Protein AF-X0YV04-F1 (afdb_monomer_lite)

Sequence (233 aa):
MVITDDQGRYVVPDLPKAKYKVWVRGYGLVDSAKVDGEPGKQLNLTAVAAPNEAEAAKYYPAIYWYSMLKIPDASQFGKKDGDIPDKVKQSDWLNLMKNNGCVGCHQLGQLSTRTFPPGLGEFSSHAEAWVRRTQAGQSGELMVNILAGQLSGAPIKYFADWTERVAKGELPKTKPTRPQGVERNVVVTTWDWGDPKKYLHDLIASDRRDPTVNAYGPLFGQPEYSTDVLPIL

Radius of gyration: 21.89 Å; chains: 1; bounding box: 50×47×58 Å

Foldseek 3Di:
DFDADPVQFTDDPPDDFDWDWDWDDDQQFATFDTDIDGHPDHDDYDTGGQPDPLRRQLRDDQVLLVVLQDQDDQVQELDVPHLFHNPDHSVNVVCCSDCNHDVVQHGHRHPCRLEPDPPLDDDPALLVSQLSVCCDAPCSVRSCCSQCVNGVVVSSVRSRVSSVCVVVPDGRPDGDDDDDPPVSVDDDDDDDWDDPQFAWDDKDQAPPVCRCPQVVHKIWTDRPRGDPDITID

pLDDT: mean 90.27, std 7.25, range [67.56, 98.56]

Organism: NCBI:txid412755

Structure (mmCIF, N/CA/C/O backbone):
data_AF-X0YV04-F1
#
_entry.id   AF-X0YV04-F1
#
loop_
_atom_site.group_PDB
_atom_site.id
_atom_site.type_symbol
_atom_site.label_atom_id
_atom_site.label_alt_id
_atom_site.label_comp_id
_atom_site.label_asym_id
_atom_site.label_entity_id
_atom_site.label_seq_id
_atom_site.pdbx_PDB_ins_code
_atom_site.Cartn_x
_atom_site.Cartn_y
_atom_site.Cartn_z
_atom_site.occupancy
_atom_site.B_iso_or_equiv
_atom_site.auth_seq_id
_atom_site.auth_comp_id
_atom_site.auth_asym_id
_atom_site.auth_atom_id
_atom_site.pdbx_PDB_model_num
ATOM 1 N N . MET A 1 1 ? -12.506 -3.382 14.484 1.00 69.06 1 MET A N 1
ATOM 2 C CA . MET A 1 1 ? -13.794 -3.107 13.798 1.00 69.06 1 MET A CA 1
ATOM 3 C C . MET A 1 1 ? -14.879 -3.822 14.578 1.00 69.06 1 MET A C 1
ATOM 5 O O . MET A 1 1 ? -14.532 -4.771 15.258 1.00 69.06 1 MET A O 1
ATOM 9 N N . VAL A 1 2 ? -16.129 -3.355 14.570 1.00 70.19 2 VAL A N 1
ATOM 10 C CA . VAL A 1 2 ? -17.185 -3.845 15.480 1.00 70.19 2 VAL A CA 1
ATOM 11 C C . VAL A 1 2 ? -18.535 -3.883 14.758 1.00 70.19 2 VAL A C 1
ATOM 13 O O . VAL A 1 2 ? -18.756 -3.054 13.876 1.00 70.19 2 VAL A O 1
ATOM 16 N N . ILE A 1 3 ? -19.425 -4.803 15.135 1.00 69.81 3 ILE A N 1
ATOM 17 C CA . ILE A 1 3 ? -20.847 -4.802 14.735 1.00 69.81 3 ILE A CA 1
ATOM 18 C C . ILE A 1 3 ? -21.723 -4.585 15.966 1.00 69.81 3 ILE A C 1
ATOM 20 O O . ILE A 1 3 ? -21.247 -4.725 17.095 1.00 69.81 3 ILE A O 1
ATOM 24 N N . THR A 1 4 ? -22.994 -4.261 15.751 1.00 71.56 4 THR A N 1
ATOM 25 C CA . THR A 1 4 ? -24.003 -4.213 16.810 1.00 71.56 4 THR A CA 1
ATOM 26 C C . THR A 1 4 ? -24.812 -5.506 16.870 1.00 71.56 4 THR A C 1
ATOM 28 O O . THR A 1 4 ? -25.060 -6.111 15.830 1.00 71.56 4 THR A O 1
ATOM 31 N N . ASP A 1 5 ? -25.252 -5.907 18.062 1.00 72.75 5 ASP A N 1
ATOM 32 C CA . ASP A 1 5 ? -26.305 -6.918 18.217 1.00 72.75 5 ASP A CA 1
ATOM 33 C C . ASP A 1 5 ? -27.705 -6.351 17.902 1.00 72.75 5 ASP A C 1
ATOM 35 O O . ASP A 1 5 ? -27.855 -5.174 17.559 1.00 72.75 5 ASP A O 1
ATOM 39 N N . ASP A 1 6 ? -28.741 -7.180 18.062 1.00 75.94 6 ASP A N 1
ATOM 40 C CA . ASP A 1 6 ? -30.149 -6.817 17.829 1.00 75.94 6 ASP A CA 1
ATOM 41 C C . ASP A 1 6 ? -30.653 -5.677 18.736 1.00 75.94 6 ASP A C 1
ATOM 43 O O . ASP A 1 6 ? -31.699 -5.084 18.477 1.00 75.94 6 ASP A O 1
ATOM 47 N N . GLN A 1 7 ? -29.915 -5.352 19.803 1.00 73.12 7 GLN A N 1
ATOM 48 C CA . GLN A 1 7 ? -30.207 -4.255 20.727 1.00 73.12 7 GLN A CA 1
ATOM 49 C C . GLN A 1 7 ? -29.349 -3.009 20.451 1.00 73.12 7 GLN A C 1
ATOM 51 O O . GLN A 1 7 ? -29.391 -2.051 21.225 1.00 73.12 7 GLN A O 1
ATOM 56 N N . GLY A 1 8 ? -28.554 -3.004 19.375 1.00 72.31 8 GLY A N 1
ATOM 57 C CA . GLY A 1 8 ? -27.683 -1.885 19.019 1.00 72.31 8 GLY A CA 1
ATOM 58 C C . GLY A 1 8 ? -26.395 -1.799 19.848 1.00 72.31 8 GLY A C 1
ATOM 59 O O . GLY A 1 8 ? -25.715 -0.773 19.810 1.00 72.31 8 GLY A O 1
ATOM 60 N N . ARG A 1 9 ? -26.031 -2.837 20.616 1.00 75.81 9 ARG A N 1
ATOM 61 C CA . ARG A 1 9 ? -24.811 -2.847 21.443 1.00 75.81 9 ARG A CA 1
ATOM 62 C C . ARG A 1 9 ? -23.628 -3.330 20.619 1.00 75.81 9 ARG A C 1
ATOM 64 O O . ARG A 1 9 ? -23.719 -4.376 19.988 1.00 75.81 9 ARG A O 1
ATOM 71 N N . TYR A 1 10 ? -22.504 -2.615 20.651 1.00 77.00 10 TYR A N 1
ATOM 72 C CA . TYR A 1 10 ? -21.284 -3.074 19.982 1.00 77.00 10 TYR A CA 1
ATOM 73 C C . TYR A 1 10 ? -20.759 -4.362 20.623 1.00 77.00 10 TYR A C 1
ATOM 75 O O . TYR A 1 10 ? -20.540 -4.404 21.834 1.00 77.00 10 TYR A O 1
ATOM 83 N N . VAL A 1 11 ? -20.528 -5.393 19.811 1.00 71.81 11 VAL A N 1
ATOM 84 C CA . VAL A 1 11 ? -20.095 -6.716 20.273 1.00 71.81 11 VAL A CA 1
ATOM 85 C C . VAL A 1 11 ? -18.613 -6.914 19.967 1.00 71.81 11 VAL A C 1
ATOM 87 O O . VAL A 1 11 ? -18.227 -7.141 18.822 1.00 71.81 11 VAL A O 1
ATOM 90 N N . VAL A 1 12 ? -17.783 -6.817 21.009 1.00 76.19 12 VAL A N 1
ATOM 91 C CA . VAL A 1 12 ? -16.350 -7.159 20.983 1.00 76.19 12 VAL A CA 1
ATOM 92 C C . VAL A 1 12 ? -15.999 -7.830 22.315 1.00 76.19 12 VAL A C 1
ATOM 94 O O . VAL A 1 12 ? -15.556 -7.150 23.240 1.00 76.19 12 VAL A O 1
ATOM 97 N N . PRO A 1 13 ? -16.279 -9.134 22.474 1.00 67.56 13 PRO A N 1
ATOM 98 C CA . PRO A 1 13 ? -16.172 -9.805 23.770 1.00 67.56 13 PRO A CA 1
ATOM 99 C C . PRO A 1 13 ? -14.742 -9.806 24.327 1.00 67.56 13 PRO A C 1
ATOM 101 O O . PRO A 1 13 ? -14.566 -9.691 25.535 1.00 67.56 13 PRO A O 1
ATOM 104 N N . ASP A 1 14 ? -13.735 -9.834 23.452 1.00 75.62 14 ASP A N 1
ATOM 105 C CA . ASP A 1 14 ? -12.318 -9.892 23.835 1.00 75.62 14 ASP A CA 1
ATOM 106 C C . ASP A 1 14 ? -11.685 -8.505 24.047 1.00 75.62 14 ASP A C 1
ATOM 108 O O . ASP A 1 14 ? -10.462 -8.371 24.103 1.00 75.62 14 ASP A O 1
ATOM 112 N N . LEU A 1 15 ? -12.492 -7.438 24.114 1.00 80.00 15 LEU A N 1
ATOM 113 C CA . LEU A 1 15 ? -11.980 -6.083 24.300 1.00 80.00 15 LEU A CA 1
ATOM 114 C C . LEU A 1 15 ? -11.651 -5.833 25.786 1.00 80.00 15 LEU A C 1
ATOM 116 O O . LEU A 1 15 ? -12.552 -5.919 26.625 1.00 80.00 15 LEU A O 1
ATOM 120 N N . PRO A 1 16 ? -10.400 -5.476 26.141 1.00 83.81 16 PRO A N 1
ATOM 121 C CA . PRO A 1 16 ? -10.033 -5.178 27.521 1.00 83.81 16 PRO A CA 1
ATOM 122 C C . PRO A 1 16 ? -10.876 -4.060 28.149 1.00 83.81 16 PRO A C 1
ATOM 124 O O . PRO A 1 16 ? -11.466 -3.212 27.477 1.00 83.81 16 PRO A O 1
ATOM 127 N N . LYS A 1 17 ? -10.897 -3.995 29.482 1.00 87.75 17 LYS A N 1
ATOM 128 C CA . LYS A 1 17 ? -11.525 -2.869 30.180 1.00 87.75 17 LYS A CA 1
ATOM 129 C C . LYS A 1 17 ? -10.641 -1.623 30.060 1.00 87.75 17 LYS A C 1
ATOM 131 O O . LYS A 1 17 ? -9.703 -1.449 30.832 1.00 87.75 17 LYS A O 1
ATOM 136 N N . ALA A 1 18 ? -10.965 -0.743 29.119 1.00 90.31 18 ALA A N 1
ATOM 137 C CA . ALA A 1 18 ? -10.301 0.545 28.933 1.00 90.31 18 ALA A CA 1
ATOM 138 C C . ALA A 1 18 ? -11.257 1.605 28.358 1.00 90.31 18 ALA A C 1
ATOM 140 O O . ALA A 1 18 ? -12.404 1.317 28.010 1.00 90.31 18 ALA A O 1
ATOM 141 N N . LYS A 1 19 ? -10.767 2.847 28.259 1.00 91.50 19 LYS A N 1
ATOM 142 C CA . LYS A 1 19 ? -11.428 3.919 27.507 1.00 91.50 19 LYS A CA 1
ATOM 143 C C . LYS A 1 19 ? -10.963 3.875 26.057 1.00 91.50 19 LYS A C 1
ATOM 145 O O . LYS A 1 19 ? -9.764 3.870 25.789 1.00 91.50 19 LYS A O 1
ATOM 150 N N . TYR A 1 20 ? -11.913 3.903 25.136 1.00 90.50 20 TYR A N 1
ATOM 151 C CA . TYR A 1 20 ? -11.682 3.807 23.702 1.00 90.50 20 TYR A CA 1
ATOM 152 C C . TYR A 1 20 ? -12.176 5.054 22.980 1.00 90.50 20 TYR A C 1
ATOM 154 O O . TYR A 1 20 ? -13.151 5.685 23.387 1.00 90.50 20 TYR A O 1
ATOM 162 N N . LYS A 1 21 ? -11.537 5.368 21.852 1.00 92.94 21 LYS A N 1
ATOM 163 C CA . LYS A 1 21 ? -12.101 6.265 20.841 1.00 92.94 21 LYS A CA 1
ATOM 164 C C . LYS A 1 21 ? -12.774 5.416 19.773 1.00 92.94 21 LYS A C 1
ATOM 166 O O . LYS A 1 21 ? -12.128 4.554 19.186 1.00 92.94 21 LYS A O 1
ATOM 171 N N . VAL A 1 22 ? -14.048 5.679 19.510 1.00 91.56 22 VAL A N 1
ATOM 172 C CA . VAL A 1 22 ? -14.850 4.953 18.518 1.00 91.56 22 VAL A CA 1
ATOM 173 C C . VAL A 1 22 ? -15.348 5.935 17.460 1.00 91.56 22 VAL A C 1
ATOM 175 O O . VAL A 1 22 ? -15.739 7.056 17.786 1.00 91.56 22 VAL A O 1
ATOM 178 N N . TRP A 1 23 ? -15.291 5.541 16.189 1.00 94.38 23 TRP A N 1
ATOM 179 C CA . TRP A 1 23 ? -15.756 6.337 15.052 1.00 94.38 23 TRP A CA 1
ATOM 180 C C . TRP A 1 23 ? -16.179 5.431 13.892 1.00 94.38 23 TRP A C 1
ATOM 182 O O . TRP A 1 23 ? -15.845 4.245 13.859 1.00 94.38 23 TRP A O 1
ATOM 192 N N . VAL A 1 24 ? -16.913 5.997 12.934 1.00 92.75 24 VAL A N 1
ATOM 193 C CA . VAL A 1 24 ? -17.328 5.325 11.700 1.00 92.75 24 VAL A CA 1
ATOM 194 C C . VAL A 1 24 ? -16.332 5.643 10.593 1.00 92.75 24 VAL A C 1
ATOM 196 O O . VAL A 1 24 ? -15.966 6.799 10.391 1.00 92.75 24 VAL A O 1
ATOM 199 N N . ARG A 1 25 ? -15.939 4.610 9.850 1.00 92.19 25 ARG A N 1
ATOM 200 C CA . ARG A 1 25 ? -15.125 4.685 8.634 1.00 92.19 25 ARG A CA 1
ATOM 201 C C . ARG A 1 25 ? -15.701 3.721 7.603 1.00 92.19 25 ARG A C 1
ATOM 203 O O . ARG A 1 25 ? -16.137 2.629 7.958 1.00 92.19 25 ARG A O 1
ATOM 210 N N . GLY A 1 26 ? -15.666 4.086 6.325 1.00 90.75 26 GLY A N 1
ATOM 211 C CA . GLY A 1 26 ? -16.072 3.182 5.252 1.00 90.75 26 GLY A CA 1
ATOM 212 C C . GLY A 1 26 ? -15.875 3.775 3.863 1.00 90.75 26 GLY A C 1
ATOM 213 O O . GLY A 1 26 ? -15.568 4.954 3.710 1.00 90.75 26 GLY A O 1
ATOM 214 N N . TYR A 1 27 ? -16.071 2.955 2.834 1.00 91.81 27 TYR A N 1
ATOM 215 C CA . TYR A 1 27 ? -15.993 3.416 1.449 1.00 91.81 27 TYR A CA 1
ATOM 216 C C . TYR A 1 27 ? -17.095 4.434 1.136 1.00 91.81 27 TYR A C 1
ATOM 218 O O . TYR A 1 27 ? -18.258 4.238 1.503 1.00 91.81 27 TYR A O 1
ATOM 226 N N . GLY A 1 28 ? -16.713 5.527 0.468 1.00 91.62 28 GLY A N 1
ATOM 227 C CA . GLY A 1 28 ? -17.594 6.671 0.203 1.00 91.62 28 GLY A CA 1
ATOM 228 C C . GLY A 1 28 ? -17.824 7.590 1.411 1.00 91.62 28 GLY A C 1
ATOM 229 O O . GLY A 1 28 ? -18.621 8.521 1.318 1.00 91.62 28 GLY A O 1
ATOM 230 N N . LEU A 1 29 ? -17.153 7.335 2.537 1.00 94.25 29 LEU A N 1
ATOM 231 C CA . LEU A 1 29 ? -17.240 8.120 3.767 1.00 94.25 29 LEU A CA 1
ATOM 232 C C . LEU A 1 29 ? -15.889 8.767 4.096 1.00 94.25 29 LEU A C 1
ATOM 234 O O . LEU A 1 29 ? -14.858 8.406 3.529 1.00 94.25 29 LEU A O 1
ATOM 238 N N . VAL A 1 30 ? -15.910 9.687 5.054 1.00 96.12 30 VAL A N 1
ATOM 239 C CA . VAL A 1 30 ? -14.737 10.106 5.834 1.00 96.12 30 VAL A CA 1
ATOM 240 C C . VAL A 1 30 ? -14.898 9.630 7.277 1.00 96.12 30 VAL A C 1
ATOM 242 O O . VAL A 1 30 ? -15.994 9.232 7.681 1.00 96.12 30 VAL A O 1
ATOM 245 N N . ASP A 1 31 ? -13.815 9.657 8.056 1.00 96.12 31 ASP A N 1
ATOM 246 C CA . ASP A 1 31 ? -13.903 9.406 9.495 1.00 96.12 31 ASP A CA 1
ATOM 247 C C . ASP A 1 31 ? -14.940 10.331 10.143 1.00 96.12 31 ASP A C 1
ATOM 249 O O . ASP A 1 31 ? -14.886 11.554 9.992 1.00 96.12 31 ASP A O 1
ATOM 253 N N . SER A 1 32 ? -15.879 9.747 10.891 1.00 96.31 32 SER A N 1
ATOM 254 C CA . SER A 1 32 ? -16.778 10.526 11.740 1.00 96.31 32 SER A CA 1
ATOM 255 C C . SER A 1 32 ? -16.022 11.167 12.907 1.00 96.31 32 SER A C 1
ATOM 257 O O . SER A 1 32 ? -14.881 10.811 13.218 1.00 96.31 32 SER A O 1
ATOM 259 N N . ALA A 1 33 ? -16.698 12.059 13.635 1.00 96.06 33 ALA A N 1
ATOM 260 C CA . ALA A 1 33 ? -16.206 12.510 14.931 1.00 96.06 33 ALA A CA 1
ATOM 261 C C . ALA A 1 33 ? -15.909 11.302 15.841 1.00 96.06 33 ALA A C 1
ATOM 263 O O . ALA A 1 33 ? -16.690 10.346 15.899 1.00 96.06 33 ALA A O 1
ATOM 264 N N . LYS A 1 34 ? -14.766 11.350 16.533 1.00 95.88 34 LYS A N 1
ATOM 265 C CA . LYS A 1 34 ? -14.354 10.323 17.497 1.00 95.88 34 LYS A CA 1
ATOM 266 C C . LYS A 1 34 ? -15.080 10.545 18.818 1.00 95.88 34 LYS A C 1
ATOM 268 O O . LYS A 1 34 ? -15.011 11.638 19.376 1.00 95.88 34 LYS A O 1
ATOM 273 N N . VAL A 1 35 ? -15.713 9.499 19.338 1.00 94.56 35 VAL A N 1
ATOM 274 C CA . VAL A 1 35 ? -16.486 9.528 20.588 1.00 94.56 35 VAL A CA 1
ATOM 275 C C . VAL A 1 35 ? -15.830 8.626 21.630 1.00 94.56 35 VAL A C 1
ATOM 277 O O . VAL A 1 35 ? -15.288 7.574 21.292 1.00 94.56 35 VAL A O 1
ATOM 280 N N . ASP A 1 36 ? -15.872 9.035 22.899 1.00 93.75 36 ASP A N 1
ATOM 281 C CA . ASP A 1 36 ? -15.412 8.213 24.021 1.00 93.75 36 ASP A CA 1
ATOM 282 C C . ASP A 1 36 ? -16.389 7.071 24.335 1.00 93.75 36 ASP A C 1
ATOM 284 O O . ASP A 1 36 ? -17.579 7.291 24.603 1.00 93.75 36 ASP A O 1
ATOM 288 N N . GLY A 1 37 ? -15.857 5.850 24.353 1.00 90.12 37 GLY A N 1
ATOM 289 C CA . GLY A 1 37 ? -16.573 4.610 24.638 1.00 90.12 37 GLY A CA 1
ATOM 290 C C . GLY A 1 37 ? -15.850 3.728 25.653 1.00 90.12 37 GLY A C 1
ATOM 291 O O . GLY A 1 37 ? -14.640 3.825 25.832 1.00 90.12 37 GLY A O 1
ATOM 292 N N . GLU A 1 38 ? -16.602 2.845 26.298 1.00 89.62 38 GLU A N 1
ATOM 293 C CA . GLU A 1 38 ? -16.099 1.780 27.169 1.00 89.62 38 GLU A CA 1
ATOM 294 C C . GLU A 1 38 ? -16.996 0.541 27.004 1.00 89.62 38 GLU A C 1
ATOM 296 O O . GLU A 1 38 ? -18.156 0.698 26.595 1.00 89.62 38 GLU A O 1
ATOM 301 N N . PRO A 1 39 ? -16.497 -0.683 27.269 1.00 87.12 39 PRO A N 1
ATOM 302 C CA . PRO A 1 39 ? -17.308 -1.892 27.153 1.00 87.12 39 PRO A CA 1
ATOM 303 C C . PRO A 1 39 ? -18.632 -1.780 27.928 1.00 87.12 39 PRO A C 1
ATOM 305 O O . PRO A 1 39 ? -18.649 -1.372 29.087 1.00 87.12 39 PRO A O 1
ATOM 308 N N . GLY A 1 40 ? -19.747 -2.125 27.275 1.00 82.00 40 GLY A N 1
ATOM 309 C CA . GLY A 1 40 ? -21.102 -2.032 27.838 1.00 82.00 40 GLY A CA 1
ATOM 310 C C . GLY A 1 40 ? -21.830 -0.700 27.599 1.00 82.00 40 GLY A C 1
ATOM 311 O O . GLY A 1 40 ? -23.050 -0.647 27.750 1.00 82.00 40 GLY A O 1
ATOM 312 N N . LYS A 1 41 ? -21.136 0.362 27.167 1.00 85.25 41 LYS A N 1
ATOM 313 C CA . LYS A 1 41 ? -21.764 1.647 26.820 1.00 85.25 41 LYS A CA 1
ATOM 314 C C . LYS A 1 41 ? -22.376 1.607 25.415 1.00 85.25 41 LYS A C 1
ATOM 316 O O . LYS A 1 41 ? -21.694 1.290 24.442 1.00 85.25 41 LYS A O 1
ATOM 321 N N . GLN A 1 42 ? -23.642 2.004 25.287 1.00 84.19 42 GLN A N 1
ATOM 322 C CA . GLN A 1 42 ? -24.266 2.231 23.979 1.00 84.19 42 GLN A CA 1
ATOM 323 C C . GLN A 1 42 ? -23.747 3.536 23.353 1.00 84.19 42 GLN A C 1
ATOM 325 O O . GLN A 1 42 ? -23.684 4.567 24.025 1.00 84.19 42 GLN A O 1
ATOM 330 N N . LEU A 1 43 ? -23.385 3.503 22.064 1.00 86.50 43 LEU A N 1
ATOM 331 C CA . LEU A 1 43 ? -22.974 4.691 21.304 1.00 86.50 43 LEU A CA 1
ATOM 332 C C . LEU A 1 43 ? -23.767 4.783 20.000 1.00 86.50 43 LEU A C 1
ATOM 334 O O . LEU A 1 43 ? -23.732 3.870 19.178 1.00 86.50 43 LEU A O 1
ATOM 338 N N . ASN A 1 44 ? -24.391 5.932 19.767 1.00 87.56 44 ASN A N 1
ATOM 339 C CA . ASN A 1 44 ? -25.028 6.249 18.493 1.00 87.56 44 ASN A CA 1
ATOM 340 C C . ASN A 1 44 ? -24.036 7.042 17.639 1.00 87.56 44 ASN A C 1
ATOM 342 O O . ASN A 1 44 ? -23.816 8.227 17.886 1.00 87.56 44 ASN A O 1
ATOM 346 N N . LEU A 1 45 ? -23.388 6.378 16.679 1.00 90.62 45 LEU A N 1
ATOM 347 C CA . LEU A 1 45 ? -22.386 7.002 15.814 1.00 90.62 45 LEU A CA 1
ATOM 348 C C . LEU A 1 45 ? -22.994 7.380 14.461 1.00 90.62 45 LEU A C 1
ATOM 350 O O . LEU A 1 45 ? -23.629 6.559 13.801 1.00 90.62 45 LEU A O 1
ATOM 354 N N . THR A 1 46 ? -22.742 8.610 14.020 1.00 92.56 46 THR A N 1
ATOM 355 C CA . THR A 1 46 ? -23.219 9.114 12.727 1.00 92.56 46 THR A CA 1
ATOM 356 C C . THR A 1 46 ? -22.133 8.969 11.666 1.00 92.56 46 THR A C 1
ATOM 358 O O . THR A 1 46 ? -21.037 9.510 11.809 1.00 92.56 46 THR A O 1
ATOM 361 N N . ALA A 1 47 ? -22.441 8.261 10.578 1.00 93.12 47 ALA A N 1
ATOM 362 C CA . ALA A 1 47 ? -21.576 8.189 9.403 1.00 93.12 47 ALA A CA 1
ATOM 363 C C . ALA A 1 47 ? -21.509 9.545 8.680 1.00 93.12 47 ALA A C 1
ATOM 365 O O . ALA A 1 47 ? -22.524 10.227 8.545 1.00 93.12 47 ALA A O 1
ATOM 366 N N . VAL A 1 48 ? -20.334 9.912 8.163 1.00 97.12 48 VAL A N 1
ATOM 367 C CA . VAL A 1 48 ? -20.129 11.176 7.440 1.00 97.12 48 VAL A CA 1
ATOM 368 C C . VAL A 1 48 ? -19.773 10.876 5.988 1.00 97.12 48 VAL A C 1
ATOM 370 O O . VAL A 1 48 ? -18.769 10.221 5.713 1.00 97.12 48 VAL A O 1
ATOM 373 N N . ALA A 1 49 ? -20.607 11.334 5.052 1.00 96.56 49 ALA A N 1
ATOM 374 C CA . ALA A 1 49 ? -20.329 11.199 3.626 1.00 96.56 49 ALA A CA 1
ATOM 375 C C . ALA A 1 49 ? -19.050 11.960 3.257 1.00 96.56 49 ALA A C 1
ATOM 377 O O . ALA A 1 49 ? -18.804 13.057 3.759 1.00 96.56 49 ALA A O 1
ATOM 378 N N . ALA A 1 50 ? -18.239 11.384 2.371 1.00 96.94 50 ALA A N 1
ATOM 379 C CA . ALA A 1 50 ? -17.087 12.102 1.854 1.00 96.94 50 ALA A CA 1
ATOM 380 C C . ALA A 1 50 ? -17.552 13.328 1.045 1.00 96.94 50 ALA A C 1
ATOM 382 O O . ALA A 1 50 ? -18.468 13.198 0.231 1.00 96.94 50 ALA A O 1
ATOM 383 N N . PRO A 1 51 ? -16.928 14.507 1.223 1.00 97.25 51 PRO A N 1
ATOM 384 C CA . PRO A 1 51 ? -17.368 15.735 0.557 1.00 97.25 51 PRO A CA 1
ATOM 385 C C . PRO A 1 51 ? -17.116 15.723 -0.959 1.00 97.25 51 PRO A C 1
ATOM 387 O O . PRO A 1 51 ? -17.702 16.518 -1.686 1.00 97.25 51 PRO A O 1
ATOM 390 N N . ASN A 1 52 ? -16.232 14.847 -1.443 1.00 96.44 52 ASN A N 1
ATOM 391 C CA . ASN A 1 52 ? -15.960 14.624 -2.860 1.00 96.44 52 ASN A CA 1
ATOM 392 C C . ASN A 1 52 ? -15.284 13.254 -3.070 1.00 96.44 52 ASN A C 1
ATOM 394 O O . ASN A 1 52 ? -14.944 12.549 -2.115 1.00 96.44 52 ASN A O 1
ATOM 398 N N . GLU A 1 53 ? -15.076 12.875 -4.334 1.00 95.25 53 GLU A N 1
ATOM 399 C CA . GLU A 1 53 ? -14.472 11.587 -4.698 1.00 95.25 53 GLU A CA 1
ATOM 400 C C . GLU A 1 53 ? -13.016 11.442 -4.241 1.00 95.25 53 GLU A C 1
ATOM 402 O O . GLU A 1 53 ? -12.606 10.342 -3.873 1.00 95.25 53 GLU A O 1
ATOM 407 N N . ALA A 1 54 ? -12.247 12.534 -4.216 1.00 95.88 54 ALA A N 1
ATOM 408 C CA . ALA A 1 54 ? -10.853 12.506 -3.785 1.00 95.88 54 ALA A CA 1
ATOM 409 C C . ALA A 1 54 ? -10.738 12.184 -2.287 1.00 95.88 54 ALA A C 1
ATOM 411 O O . ALA A 1 54 ? -9.926 11.344 -1.895 1.00 95.88 54 ALA A O 1
ATOM 412 N N . GLU A 1 55 ? -11.597 12.777 -1.451 1.00 96.75 55 GLU A N 1
ATOM 413 C CA . GLU A 1 55 ? -11.669 12.454 -0.024 1.00 96.75 55 GLU A CA 1
ATOM 414 C C . GLU A 1 55 ? -12.147 11.018 0.217 1.00 96.75 55 GLU A C 1
ATOM 416 O O . GLU A 1 55 ? -11.580 10.324 1.061 1.00 96.75 55 GLU A O 1
ATOM 421 N N . ALA A 1 56 ? -13.117 10.526 -0.564 1.00 95.69 56 ALA A N 1
ATOM 422 C CA . ALA A 1 56 ? -13.557 9.131 -0.487 1.00 95.69 56 ALA A CA 1
ATOM 423 C C . ALA A 1 56 ? -12.423 8.151 -0.836 1.00 95.69 56 ALA A C 1
ATOM 425 O O . ALA A 1 56 ? -12.227 7.143 -0.150 1.00 95.69 56 ALA A O 1
ATOM 426 N N . ALA A 1 57 ? -11.654 8.455 -1.886 1.00 96.06 57 ALA A N 1
ATOM 427 C CA . ALA A 1 57 ? -10.611 7.579 -2.411 1.00 96.06 57 ALA A CA 1
ATOM 428 C C . ALA A 1 57 ? -9.448 7.360 -1.431 1.00 96.06 57 ALA A C 1
ATOM 430 O O . ALA A 1 57 ? -8.775 6.325 -1.491 1.00 96.06 57 ALA A O 1
ATOM 431 N N . LYS A 1 58 ? -9.228 8.278 -0.477 1.00 94.44 58 LYS A N 1
ATOM 432 C CA . LYS A 1 58 ? -8.218 8.110 0.584 1.00 94.44 58 LYS A CA 1
ATOM 433 C C . LYS A 1 58 ? -8.430 6.836 1.406 1.00 94.44 58 LYS A C 1
ATOM 435 O O . LYS A 1 58 ? -7.446 6.272 1.881 1.00 94.44 58 LYS A O 1
ATOM 440 N N . TYR A 1 59 ? -9.677 6.375 1.516 1.00 92.94 59 TYR A N 1
ATOM 441 C CA . TYR A 1 59 ? -10.081 5.183 2.265 1.00 92.94 59 TYR A CA 1
ATOM 442 C C . TYR A 1 59 ? -10.184 3.924 1.399 1.00 92.94 59 TYR A C 1
ATOM 444 O O . TYR A 1 59 ? -10.536 2.865 1.914 1.00 92.94 59 TYR A O 1
ATOM 452 N N . TYR A 1 60 ? -9.912 4.007 0.093 1.00 94.88 60 TYR A N 1
ATOM 453 C CA . TYR A 1 60 ? -9.953 2.829 -0.772 1.00 94.88 60 TYR A CA 1
ATOM 454 C C . TYR A 1 60 ? -8.786 1.885 -0.460 1.00 94.88 60 TYR A C 1
ATOM 456 O O . TYR A 1 60 ? -7.696 2.354 -0.109 1.00 94.88 60 TYR A O 1
ATOM 464 N N . PRO A 1 61 ? -8.974 0.563 -0.627 1.00 94.00 61 PRO A N 1
ATOM 465 C CA . PRO A 1 61 ? -7.896 -0.400 -0.449 1.00 94.00 61 PRO A CA 1
ATOM 466 C C . PRO A 1 61 ? -6.720 -0.097 -1.372 1.00 94.00 61 PRO A C 1
ATOM 468 O O . PRO A 1 61 ? -6.903 0.379 -2.496 1.00 94.00 61 PRO A O 1
ATOM 471 N N . ALA A 1 62 ? -5.513 -0.439 -0.924 1.00 95.12 62 ALA A N 1
ATOM 472 C CA . ALA A 1 62 ? -4.276 -0.184 -1.654 1.00 95.12 62 ALA A CA 1
ATOM 473 C C . ALA A 1 62 ? -4.323 -0.705 -3.102 1.00 95.12 62 ALA A C 1
ATOM 475 O O . ALA A 1 62 ? -3.922 -0.004 -4.027 1.00 95.12 62 ALA A O 1
ATOM 476 N N . ILE A 1 63 ? -4.927 -1.876 -3.324 1.00 94.50 63 ILE A N 1
ATOM 477 C CA . ILE A 1 63 ? -5.022 -2.486 -4.654 1.00 94.50 63 ILE A CA 1
ATOM 478 C C . ILE A 1 63 ? -5.766 -1.622 -5.685 1.00 94.50 63 ILE A C 1
ATOM 480 O O . ILE A 1 63 ? -5.410 -1.647 -6.858 1.00 94.50 63 ILE A O 1
ATOM 484 N N . TYR A 1 64 ? -6.742 -0.805 -5.274 1.00 96.25 64 TYR A N 1
ATOM 485 C CA . TYR A 1 64 ? -7.451 0.095 -6.193 1.00 96.25 64 TYR A CA 1
ATOM 486 C C . TYR A 1 64 ? -6.507 1.161 -6.745 1.00 96.25 64 TYR A C 1
ATOM 488 O O . TYR A 1 64 ? -6.509 1.433 -7.942 1.00 96.25 64 TYR A O 1
ATOM 496 N N . TRP A 1 65 ? -5.639 1.697 -5.890 1.00 97.38 65 TRP A N 1
ATOM 497 C CA . TRP A 1 65 ? -4.585 2.621 -6.290 1.00 97.38 65 TRP A CA 1
ATOM 498 C C . TRP A 1 65 ? -3.504 1.925 -7.112 1.00 97.38 65 TRP A C 1
ATOM 500 O O . TRP A 1 65 ? -3.086 2.452 -8.138 1.00 97.38 65 TRP A O 1
ATOM 510 N N . TYR A 1 66 ? -3.072 0.732 -6.698 1.00 96.12 66 TYR A N 1
ATOM 511 C CA . TYR A 1 66 ? -2.019 0.000 -7.400 1.00 96.12 66 TYR A CA 1
ATOM 512 C C . TYR A 1 66 ? -2.445 -0.471 -8.792 1.00 96.12 66 TYR A C 1
ATOM 514 O O . TYR A 1 66 ? -1.636 -0.473 -9.714 1.00 96.12 66 TYR A O 1
ATOM 522 N N . SER A 1 67 ? -3.732 -0.772 -8.985 1.00 94.88 67 SER A N 1
ATOM 523 C CA . SER A 1 67 ? -4.293 -1.124 -10.295 1.00 94.88 67 SER A CA 1
ATOM 524 C C . SER A 1 67 ? -4.174 -0.011 -11.346 1.00 94.88 67 SER A C 1
ATOM 526 O O . SER A 1 67 ? -4.322 -0.277 -12.536 1.00 94.88 67 SER A O 1
ATOM 528 N N . MET A 1 68 ? -3.884 1.227 -10.930 1.00 96.56 68 MET A N 1
ATOM 529 C CA . MET A 1 68 ? -3.632 2.349 -11.836 1.00 96.56 68 MET A CA 1
ATOM 530 C C . MET A 1 68 ? -2.212 2.342 -12.418 1.00 96.56 68 MET A C 1
ATOM 532 O O . MET A 1 68 ? -1.942 3.107 -13.350 1.00 96.56 68 MET A O 1
ATOM 536 N N . LEU A 1 69 ? -1.294 1.533 -11.872 1.00 96.62 69 LEU A N 1
ATOM 537 C CA . LEU A 1 69 ? 0.049 1.365 -12.419 1.00 96.62 69 LEU A CA 1
ATOM 538 C C . LEU A 1 69 ? -0.059 0.759 -13.822 1.00 96.62 69 LEU A C 1
ATOM 540 O O . LEU A 1 69 ? -0.661 -0.297 -14.018 1.00 96.62 69 LEU A O 1
ATOM 544 N N . LYS A 1 70 ? 0.542 1.427 -14.807 1.00 96.00 70 LYS A N 1
ATOM 545 C CA . LYS A 1 70 ? 0.587 0.913 -16.177 1.00 96.00 70 LYS A CA 1
ATOM 546 C C . LYS A 1 70 ? 1.514 -0.300 -16.239 1.00 96.00 70 LYS A C 1
ATOM 548 O O . LYS A 1 70 ? 2.613 -0.283 -15.688 1.00 96.00 70 LYS A O 1
ATOM 553 N N . ILE A 1 71 ? 1.071 -1.331 -16.947 1.00 94.81 71 ILE A N 1
ATOM 554 C CA . ILE A 1 71 ? 1.889 -2.496 -17.289 1.00 94.81 71 ILE A CA 1
ATOM 555 C C . ILE A 1 71 ? 2.507 -2.219 -18.668 1.00 94.81 71 ILE A C 1
ATOM 557 O O . ILE A 1 71 ? 1.786 -1.716 -19.532 1.00 94.81 71 ILE A O 1
ATOM 561 N N . PRO A 1 72 ? 3.797 -2.527 -18.901 1.00 95.75 72 PRO A N 1
ATOM 562 C CA . PRO A 1 72 ? 4.376 -2.424 -20.235 1.00 95.75 72 PRO A CA 1
ATOM 563 C C . PRO A 1 72 ? 3.573 -3.235 -21.255 1.00 95.75 72 PRO A C 1
ATOM 565 O O . PRO A 1 72 ? 3.143 -4.359 -20.968 1.00 95.75 72 PRO A O 1
ATOM 568 N N . ASP A 1 73 ? 3.400 -2.683 -22.453 1.00 94.69 73 ASP A N 1
ATOM 569 C CA . ASP A 1 73 ? 2.731 -3.376 -23.552 1.00 94.69 73 ASP A CA 1
ATOM 570 C C . ASP A 1 73 ? 3.479 -4.652 -23.936 1.00 94.69 73 ASP A C 1
ATOM 572 O O . ASP A 1 73 ? 4.707 -4.722 -23.854 1.00 94.69 73 ASP A O 1
ATOM 576 N N . ALA A 1 74 ? 2.748 -5.647 -24.444 1.00 93.94 74 ALA A N 1
ATOM 577 C CA . ALA A 1 74 ? 3.334 -6.915 -24.883 1.00 93.94 74 ALA A CA 1
ATOM 578 C C . ALA A 1 74 ? 4.459 -6.724 -25.922 1.00 93.94 74 ALA A C 1
ATOM 580 O O . ALA A 1 74 ? 5.421 -7.486 -25.945 1.00 93.94 74 ALA A O 1
ATOM 581 N N . SER A 1 75 ? 4.381 -5.665 -26.736 1.00 94.12 75 SER A N 1
ATOM 582 C CA . SER A 1 75 ? 5.387 -5.313 -27.744 1.00 94.12 75 SER A CA 1
ATOM 583 C C . SER A 1 75 ? 6.707 -4.784 -27.167 1.00 94.12 75 SER A C 1
ATOM 585 O O . SER A 1 75 ? 7.649 -4.561 -27.929 1.00 94.12 75 SER A O 1
ATOM 587 N N . GLN A 1 76 ? 6.799 -4.537 -25.858 1.00 94.38 76 GLN A N 1
ATOM 588 C CA . GLN A 1 76 ? 8.022 -4.069 -25.198 1.00 94.38 76 GLN A CA 1
ATOM 589 C C . GLN A 1 76 ? 8.925 -5.220 -24.718 1.00 94.38 76 GLN A C 1
ATOM 591 O O . GLN A 1 76 ? 10.073 -4.967 -24.370 1.00 94.38 76 GLN A O 1
ATOM 596 N N . PHE A 1 77 ? 8.445 -6.468 -24.733 1.00 96.56 77 PHE A N 1
ATOM 597 C CA . PHE A 1 77 ? 9.192 -7.650 -24.287 1.00 96.56 77 PHE A CA 1
ATOM 598 C C . PHE A 1 77 ? 9.866 -8.382 -25.459 1.00 96.56 77 PHE A C 1
ATOM 600 O O . PHE A 1 77 ? 9.404 -8.301 -26.597 1.00 96.56 77 PHE A O 1
ATOM 607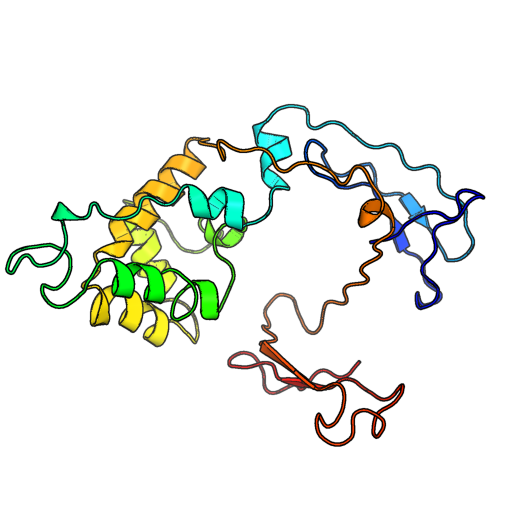 N N . GLY A 1 78 ? 10.949 -9.121 -25.187 1.00 92.94 78 GLY A N 1
ATOM 608 C CA . GLY A 1 78 ? 11.639 -9.945 -26.194 1.00 92.94 78 GLY A CA 1
ATOM 609 C C . GLY A 1 78 ? 12.520 -9.175 -27.187 1.00 92.94 78 GLY A C 1
ATOM 610 O O . GLY A 1 78 ? 12.981 -9.751 -28.173 1.00 92.94 78 GLY A O 1
ATOM 611 N N . LYS A 1 79 ? 12.748 -7.877 -26.960 1.00 92.25 79 LYS A N 1
ATOM 612 C CA . LYS A 1 79 ? 13.593 -7.023 -27.806 1.00 92.25 79 LYS A CA 1
ATOM 613 C C . LYS A 1 79 ? 15.021 -7.000 -27.269 1.00 92.25 79 LYS A C 1
ATOM 615 O O . LYS A 1 79 ? 15.217 -6.672 -26.107 1.00 92.25 79 LYS A O 1
ATOM 620 N N . LYS A 1 80 ? 16.008 -7.279 -28.128 1.00 89.50 80 LYS A N 1
ATOM 621 C CA . LYS A 1 80 ? 17.438 -7.194 -27.772 1.00 89.50 80 LYS A CA 1
ATOM 622 C C . LYS A 1 80 ? 17.865 -5.784 -27.359 1.00 89.50 80 LYS A C 1
ATOM 624 O O . LYS A 1 80 ? 18.622 -5.645 -26.411 1.00 89.50 80 LYS A O 1
ATOM 629 N N . ASP A 1 81 ? 17.314 -4.772 -28.026 1.00 88.94 81 ASP A N 1
ATOM 630 C CA . ASP A 1 81 ? 17.634 -3.356 -27.795 1.00 88.94 81 ASP A CA 1
ATOM 631 C C . ASP A 1 81 ? 16.492 -2.614 -27.068 1.00 88.94 81 ASP A C 1
ATOM 633 O O . ASP A 1 81 ? 16.283 -1.419 -27.268 1.00 88.94 81 ASP A O 1
ATOM 637 N N . GLY A 1 82 ? 15.669 -3.337 -26.298 1.00 90.50 82 GLY A N 1
ATOM 638 C CA . GLY A 1 82 ? 14.571 -2.756 -25.520 1.00 90.50 82 GLY A CA 1
ATOM 639 C C . GLY A 1 82 ? 14.981 -2.360 -24.099 1.00 90.50 82 GLY A C 1
ATOM 640 O O . GLY A 1 82 ? 15.956 -2.873 -23.562 1.00 90.50 82 GLY A O 1
ATOM 641 N N . ASP A 1 83 ? 14.179 -1.501 -23.457 1.00 93.19 83 ASP A N 1
ATOM 642 C CA . ASP A 1 83 ? 14.375 -1.111 -22.046 1.00 93.19 83 ASP A CA 1
ATOM 643 C C . ASP A 1 83 ? 14.237 -2.296 -21.072 1.00 93.19 83 ASP A C 1
ATOM 645 O O . ASP A 1 83 ? 14.792 -2.281 -19.976 1.00 93.19 83 ASP A O 1
ATOM 649 N N . ILE A 1 84 ? 13.433 -3.298 -21.441 1.00 96.62 84 ILE A N 1
ATOM 650 C CA . ILE A 1 84 ? 13.204 -4.510 -20.651 1.00 96.62 84 ILE A CA 1
ATOM 651 C C . ILE A 1 84 ? 14.140 -5.597 -21.187 1.00 96.62 84 ILE A C 1
ATOM 653 O O . ILE A 1 84 ? 14.143 -5.806 -22.403 1.00 96.62 84 ILE A O 1
ATOM 657 N N . PRO A 1 85 ? 14.876 -6.325 -20.323 1.00 96.19 85 PRO A N 1
ATOM 658 C CA . PRO A 1 85 ? 15.777 -7.382 -20.770 1.00 96.19 85 PRO A CA 1
ATOM 659 C C . PRO A 1 85 ? 15.088 -8.393 -21.692 1.00 96.19 85 PRO A C 1
ATOM 661 O O . PRO A 1 85 ? 13.980 -8.851 -21.415 1.00 96.19 85 PRO A O 1
ATOM 664 N N . ASP A 1 86 ? 15.767 -8.779 -22.769 1.00 95.50 86 ASP A N 1
ATOM 665 C CA . ASP A 1 86 ? 15.227 -9.621 -23.844 1.00 95.50 86 ASP A CA 1
ATOM 666 C C . ASP A 1 86 ? 14.666 -10.972 -23.363 1.00 95.50 86 ASP A C 1
ATOM 668 O O . ASP A 1 86 ? 13.688 -11.480 -23.912 1.00 95.50 86 ASP A O 1
ATOM 672 N N . LYS A 1 87 ? 15.252 -11.542 -22.307 1.00 95.31 87 LYS A N 1
ATOM 673 C CA . LYS A 1 87 ? 14.817 -12.803 -21.689 1.00 95.31 87 LYS A CA 1
A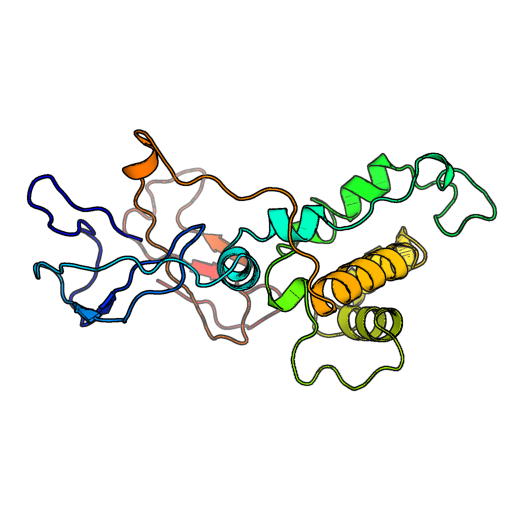TOM 674 C C . LYS A 1 87 ? 13.623 -12.662 -20.744 1.00 95.31 87 LYS A C 1
ATOM 676 O O . LYS A 1 87 ? 13.018 -13.679 -20.410 1.00 95.31 87 LYS A O 1
ATOM 681 N N . VAL A 1 88 ? 13.289 -11.449 -20.303 1.00 96.44 88 VAL A N 1
ATOM 682 C CA . VAL A 1 88 ? 12.160 -11.206 -19.397 1.00 96.44 88 VAL A CA 1
ATOM 683 C C . VAL A 1 88 ? 10.866 -11.236 -20.201 1.00 96.44 88 VAL A C 1
ATOM 685 O O . VAL A 1 88 ? 10.666 -10.453 -21.131 1.00 96.44 88 VAL A O 1
ATOM 688 N N . LYS A 1 89 ? 9.950 -12.129 -19.824 1.00 95.94 89 LYS A N 1
ATOM 689 C CA . LYS A 1 89 ? 8.594 -12.171 -20.379 1.00 95.94 89 LYS A CA 1
ATOM 690 C C . LYS A 1 89 ? 7.671 -11.266 -19.572 1.00 95.94 89 LYS A C 1
ATOM 692 O O . LYS A 1 89 ? 7.910 -10.983 -18.398 1.00 95.94 89 LYS A O 1
ATOM 697 N N . GLN A 1 90 ? 6.537 -10.890 -20.160 1.00 95.31 90 GLN A N 1
ATOM 698 C CA . GLN A 1 90 ? 5.516 -10.119 -19.443 1.00 95.31 90 GLN A CA 1
ATOM 699 C C . GLN A 1 90 ? 5.003 -10.851 -18.188 1.00 95.31 90 GLN A C 1
ATOM 701 O O . GLN A 1 90 ? 4.704 -10.210 -17.185 1.00 95.31 90 GLN A O 1
ATOM 706 N N . SER A 1 91 ? 4.955 -12.187 -18.200 1.00 95.38 91 SER A N 1
ATOM 707 C CA . SER A 1 91 ? 4.638 -12.990 -17.011 1.00 95.38 91 SER A CA 1
ATOM 708 C C . SER A 1 91 ? 5.658 -12.810 -15.887 1.00 95.38 91 SER A C 1
ATOM 710 O O . SER A 1 91 ? 5.264 -12.699 -14.729 1.00 95.38 91 SER A O 1
ATOM 712 N N . ASP A 1 92 ? 6.946 -12.740 -16.221 1.00 95.50 92 ASP A N 1
ATOM 713 C CA . ASP A 1 92 ? 8.038 -12.613 -15.250 1.00 95.50 92 ASP A CA 1
ATOM 714 C C . ASP A 1 92 ? 8.031 -11.212 -14.635 1.00 95.50 92 ASP A C 1
ATOM 716 O O . ASP A 1 92 ? 8.125 -11.057 -13.418 1.00 95.50 92 ASP A O 1
ATOM 720 N N . TRP A 1 93 ? 7.788 -10.194 -15.467 1.00 95.88 93 TRP A N 1
ATOM 721 C CA . TRP A 1 93 ? 7.513 -8.834 -15.009 1.00 95.88 93 TRP A CA 1
ATOM 722 C C . TRP A 1 93 ? 6.341 -8.805 -14.029 1.00 95.88 93 TRP A C 1
ATOM 724 O O . TRP A 1 93 ? 6.468 -8.305 -12.916 1.00 95.88 93 TRP A O 1
ATOM 734 N N . LEU A 1 94 ? 5.188 -9.363 -14.411 1.00 95.00 94 LEU A N 1
ATOM 735 C CA . LEU A 1 94 ? 4.005 -9.376 -13.550 1.00 95.00 94 LEU A CA 1
ATOM 736 C C . LEU A 1 94 ? 4.250 -10.136 -12.245 1.00 95.00 94 LEU A C 1
ATOM 738 O O . LEU A 1 94 ? 3.719 -9.732 -11.214 1.00 95.00 94 LEU A O 1
ATOM 742 N N . ASN A 1 95 ? 5.047 -11.201 -12.278 1.00 95.06 95 ASN A N 1
ATOM 743 C CA . ASN A 1 95 ? 5.440 -11.961 -11.101 1.00 95.06 95 ASN A CA 1
ATOM 744 C C . ASN A 1 95 ? 6.263 -11.109 -10.116 1.00 95.06 95 ASN A C 1
ATOM 746 O O . ASN A 1 95 ? 5.926 -11.053 -8.932 1.00 95.06 95 ASN A O 1
ATOM 750 N N . LEU A 1 96 ? 7.281 -10.397 -10.615 1.00 94.38 96 LEU A N 1
ATOM 751 C CA . LEU A 1 96 ? 8.149 -9.523 -9.814 1.00 94.38 96 LEU A CA 1
ATOM 752 C C . LEU A 1 96 ? 7.421 -8.272 -9.304 1.00 94.38 96 LEU A C 1
ATOM 754 O O . LEU A 1 96 ? 7.605 -7.857 -8.164 1.00 94.38 96 LEU A O 1
ATOM 758 N N . MET A 1 97 ? 6.532 -7.691 -10.109 1.00 92.50 97 MET A N 1
ATOM 759 C CA . MET A 1 97 ? 5.739 -6.529 -9.694 1.00 92.50 97 MET A CA 1
ATOM 760 C C . MET A 1 97 ? 4.603 -6.896 -8.729 1.00 92.50 97 MET A C 1
ATOM 762 O O . MET A 1 97 ? 4.024 -6.018 -8.090 1.00 92.50 97 MET A O 1
ATOM 766 N N . LYS A 1 98 ? 4.244 -8.177 -8.628 1.00 90.38 98 LYS A N 1
ATOM 767 C CA . LYS A 1 98 ? 3.213 -8.673 -7.711 1.00 90.38 98 LYS A CA 1
ATOM 768 C C . LYS A 1 98 ? 3.864 -9.516 -6.614 1.00 90.38 98 LYS A C 1
ATOM 770 O O . LYS A 1 98 ? 4.588 -8.983 -5.779 1.00 90.38 98 LYS A O 1
ATOM 775 N N . ASN A 1 99 ? 3.577 -10.811 -6.603 1.00 85.19 99 ASN A N 1
ATOM 776 C CA . ASN A 1 99 ? 3.713 -11.664 -5.427 1.00 85.19 99 ASN A CA 1
ATOM 777 C C . ASN A 1 99 ? 5.163 -11.984 -5.052 1.00 85.19 99 ASN A C 1
ATOM 779 O O . ASN A 1 99 ? 5.434 -12.177 -3.878 1.00 85.19 99 ASN A O 1
ATOM 783 N N . ASN A 1 100 ? 6.081 -12.034 -6.020 1.00 89.50 100 ASN A N 1
ATOM 784 C CA . ASN A 1 100 ? 7.449 -12.519 -5.799 1.00 89.50 100 ASN A CA 1
ATOM 785 C C . ASN A 1 100 ? 8.509 -11.407 -5.859 1.00 89.50 100 ASN A C 1
ATOM 787 O O . ASN A 1 100 ? 9.692 -11.686 -6.026 1.00 89.50 100 ASN A O 1
ATOM 791 N N . GLY A 1 101 ? 8.089 -10.148 -5.749 1.00 88.94 101 GLY A N 1
ATOM 792 C CA . GLY A 1 101 ? 8.997 -9.012 -5.624 1.00 88.94 101 GLY A CA 1
ATOM 793 C C . GLY A 1 101 ? 8.370 -7.926 -4.764 1.00 88.94 101 GLY A C 1
ATOM 794 O O . GLY A 1 101 ? 8.377 -8.030 -3.544 1.00 88.94 101 GLY A O 1
ATOM 795 N N . CYS A 1 102 ? 7.791 -6.894 -5.378 1.00 89.06 102 CYS A N 1
ATOM 796 C CA . CYS A 1 102 ? 7.337 -5.716 -4.634 1.00 89.06 102 CYS A CA 1
ATOM 797 C C . CYS A 1 102 ? 6.207 -6.019 -3.632 1.00 89.06 102 CYS A C 1
ATOM 799 O O . CYS A 1 102 ? 6.340 -5.721 -2.448 1.00 89.06 102 CYS A O 1
ATOM 801 N N . VAL A 1 103 ? 5.095 -6.608 -4.095 1.00 90.12 103 VAL A N 1
ATOM 802 C CA . VAL A 1 103 ? 3.913 -6.845 -3.240 1.00 90.12 103 VAL A CA 1
ATOM 803 C C . VAL A 1 103 ? 4.135 -7.996 -2.257 1.00 90.12 103 VAL A C 1
ATOM 805 O O . VAL A 1 103 ? 3.463 -8.048 -1.231 1.00 90.12 103 VAL A O 1
ATOM 808 N N . GLY A 1 104 ? 5.097 -8.879 -2.538 1.00 86.50 104 GLY A N 1
ATOM 809 C CA . GLY A 1 104 ? 5.485 -9.966 -1.638 1.00 86.50 104 GLY A CA 1
ATOM 810 C C . GLY A 1 104 ? 5.991 -9.477 -0.281 1.00 86.50 104 GLY A C 1
ATOM 811 O O . GLY A 1 104 ? 5.671 -10.088 0.730 1.00 86.50 104 GLY A O 1
ATOM 812 N N . CYS A 1 105 ? 6.721 -8.356 -0.248 1.00 85.19 105 CYS A N 1
ATOM 813 C CA . CYS A 1 105 ? 7.243 -7.790 0.999 1.00 85.19 105 CYS A CA 1
ATOM 814 C C . CYS A 1 105 ? 6.257 -6.823 1.664 1.00 85.19 105 CYS A C 1
ATOM 816 O O . CYS A 1 105 ? 6.091 -6.818 2.880 1.00 85.19 105 CYS A O 1
ATOM 818 N N . HIS A 1 106 ? 5.612 -5.958 0.878 1.00 88.44 106 HIS A N 1
ATOM 819 C CA . HIS A 1 106 ? 4.656 -4.992 1.405 1.00 88.44 106 HIS A CA 1
ATOM 820 C C . HIS A 1 106 ? 3.613 -4.608 0.363 1.00 88.44 106 HIS A C 1
ATOM 822 O O . HIS A 1 106 ? 3.884 -4.535 -0.834 1.00 88.44 106 HIS A O 1
ATOM 828 N N . GLN A 1 107 ? 2.411 -4.250 0.814 1.00 89.69 107 GLN A N 1
ATOM 829 C CA . GLN A 1 107 ? 1.390 -3.769 -0.110 1.00 89.69 107 GLN A CA 1
ATOM 830 C C . GLN A 1 107 ? 1.845 -2.505 -0.858 1.00 89.69 107 GLN A C 1
ATOM 832 O O . GLN A 1 107 ? 2.457 -1.600 -0.282 1.00 89.69 107 GLN A O 1
ATOM 837 N N . LEU A 1 108 ? 1.495 -2.423 -2.142 1.00 94.69 108 LEU A N 1
ATOM 838 C CA . LEU A 1 108 ? 1.591 -1.202 -2.936 1.00 94.69 108 LEU A CA 1
ATOM 839 C C . LEU A 1 108 ? 0.214 -0.575 -3.124 1.00 94.69 108 LEU A C 1
ATOM 841 O O . LEU A 1 108 ? -0.793 -1.267 -3.240 1.00 94.69 108 LEU A O 1
ATOM 845 N N . GLY A 1 109 ? 0.186 0.757 -3.143 1.00 95.50 109 GLY A N 1
ATOM 846 C CA . GLY A 1 109 ? -1.019 1.566 -3.322 1.00 95.50 109 GLY A CA 1
ATOM 847 C C . GLY A 1 109 ? -1.594 2.151 -2.030 1.00 95.50 109 GLY A C 1
ATOM 848 O O . GLY A 1 109 ? -2.496 2.987 -2.083 1.00 95.50 109 GLY A O 1
ATOM 849 N N . GLN A 1 110 ? -1.056 1.797 -0.859 1.00 93.50 110 GLN A N 1
ATOM 850 C CA . GLN A 1 110 ? -1.324 2.547 0.374 1.00 93.50 110 GLN A CA 1
ATOM 851 C C . GLN A 1 110 ? -0.674 3.934 0.299 1.00 93.50 110 GLN A C 1
ATOM 853 O O . GLN A 1 110 ? 0.285 4.108 -0.457 1.00 93.50 110 GLN A O 1
ATOM 858 N N . LEU A 1 111 ? -1.149 4.898 1.100 1.00 93.62 111 LEU A N 1
ATOM 859 C CA . LEU A 1 111 ? -0.732 6.305 1.016 1.00 93.62 111 LEU A CA 1
ATOM 860 C C . LEU A 1 111 ? 0.791 6.458 0.938 1.00 93.62 111 LEU A C 1
ATOM 862 O O . LEU A 1 111 ? 1.286 7.037 -0.020 1.00 93.62 111 LEU A O 1
ATOM 866 N N . SER A 1 112 ? 1.530 5.832 1.857 1.00 91.56 112 SER A N 1
ATOM 867 C CA . SER A 1 112 ? 2.988 5.958 1.902 1.00 91.56 112 SER A CA 1
ATOM 868 C C . SER A 1 112 ? 3.712 5.383 0.684 1.00 91.56 112 SER A C 1
ATOM 870 O O . SER A 1 112 ? 4.844 5.778 0.444 1.00 91.56 112 SER A O 1
ATOM 872 N N . THR A 1 113 ? 3.101 4.466 -0.073 1.00 94.00 113 THR A N 1
ATOM 873 C CA . THR A 1 113 ? 3.700 3.808 -1.256 1.00 94.00 113 THR A CA 1
ATOM 874 C C . THR A 1 113 ? 3.229 4.388 -2.586 1.00 94.00 113 THR A C 1
ATOM 876 O O . THR A 1 113 ? 3.935 4.254 -3.578 1.00 94.00 113 THR A O 1
ATOM 879 N N . ARG A 1 114 ? 2.058 5.041 -2.612 1.00 96.00 114 ARG A N 1
ATOM 880 C CA . ARG A 1 114 ? 1.552 5.760 -3.792 1.00 96.00 114 ARG A CA 1
ATOM 881 C C . ARG A 1 114 ? 2.003 7.220 -3.842 1.00 96.00 114 ARG A C 1
ATOM 883 O O . ARG A 1 114 ? 1.854 7.845 -4.883 1.00 96.00 114 ARG A O 1
ATOM 890 N N . THR A 1 115 ? 2.532 7.752 -2.739 1.00 95.88 115 THR A N 1
ATOM 891 C CA . THR A 1 115 ? 3.164 9.078 -2.641 1.00 95.88 115 THR A CA 1
ATOM 892 C C . THR A 1 115 ? 4.579 8.955 -2.079 1.00 95.88 115 THR A C 1
ATOM 894 O O . THR A 1 115 ? 4.966 7.900 -1.572 1.00 95.88 115 THR A O 1
ATOM 897 N N . PHE A 1 116 ? 5.359 10.035 -2.122 1.00 95.25 116 PHE A N 1
ATOM 898 C CA . PHE A 1 116 ? 6.647 10.093 -1.430 1.00 95.25 116 PHE A CA 1
ATOM 899 C C . PHE A 1 116 ? 6.479 10.537 0.031 1.00 95.25 116 PHE A C 1
ATOM 901 O O . PHE A 1 116 ? 5.654 11.412 0.306 1.00 95.25 116 PHE A O 1
ATOM 908 N N . PRO A 1 117 ? 7.213 9.927 0.980 1.00 89.50 117 PRO A N 1
ATOM 909 C CA . PRO A 1 117 ? 7.174 10.345 2.373 1.00 89.50 117 PRO A CA 1
ATOM 910 C C . PRO A 1 117 ? 7.864 11.710 2.558 1.00 89.50 117 PRO A C 1
ATOM 912 O O . PRO A 1 117 ? 8.844 11.998 1.862 1.00 89.50 117 PRO A O 1
ATOM 915 N N . PRO A 1 118 ? 7.415 12.532 3.524 1.00 88.94 118 PRO A N 1
ATOM 916 C CA . PRO A 1 118 ? 8.160 13.714 3.944 1.00 88.94 118 PRO A CA 1
ATOM 917 C C . PRO A 1 118 ? 9.597 13.346 4.344 1.00 88.94 118 PRO A C 1
ATOM 919 O O . PRO A 1 118 ? 9.818 12.321 4.988 1.00 88.94 118 PRO A O 1
ATOM 922 N N . GLY A 1 119 ? 10.570 14.180 3.972 1.00 88.94 119 GLY A N 1
ATOM 923 C CA . GLY A 1 119 ? 11.982 13.976 4.321 1.00 88.94 119 GLY A CA 1
ATOM 924 C C . GLY A 1 119 ? 12.768 13.029 3.405 1.00 88.94 119 GLY A C 1
ATOM 925 O O . GLY A 1 119 ? 13.937 12.778 3.683 1.00 88.94 119 GLY A O 1
ATOM 926 N N . LEU A 1 120 ? 12.183 12.529 2.305 1.00 93.00 120 LEU A N 1
ATOM 927 C CA . LEU A 1 120 ? 12.928 11.747 1.304 1.00 93.00 120 LEU A CA 1
ATOM 928 C C . LEU A 1 120 ? 14.042 12.569 0.623 1.00 93.00 120 LEU A C 1
ATOM 930 O O . LEU A 1 120 ? 15.072 12.011 0.246 1.00 93.00 120 LEU A O 1
ATOM 934 N N . GLY A 1 121 ? 13.824 13.878 0.479 1.00 93.00 121 GLY A N 1
ATOM 935 C CA . GLY A 1 121 ? 14.677 14.816 -0.250 1.00 93.00 121 GLY A CA 1
ATOM 936 C C . GLY A 1 121 ? 13.897 15.559 -1.336 1.00 93.00 121 GLY A C 1
ATOM 937 O O . GLY A 1 121 ? 12.716 15.285 -1.560 1.00 93.00 121 GLY A O 1
ATOM 938 N N . GLU A 1 122 ? 14.570 16.492 -2.002 1.00 93.94 122 GLU A N 1
ATOM 939 C CA . GLU A 1 122 ? 14.065 17.182 -3.189 1.00 93.94 122 GLU A CA 1
ATOM 940 C C . GLU A 1 122 ? 14.703 16.570 -4.438 1.00 93.94 122 GLU A C 1
ATOM 942 O O . GLU A 1 122 ? 15.900 16.282 -4.451 1.00 93.94 122 GLU A O 1
ATOM 947 N N . PHE A 1 123 ? 13.901 16.351 -5.480 1.00 96.44 123 PHE A N 1
ATOM 948 C CA . PHE A 1 123 ? 14.331 15.698 -6.718 1.00 96.44 123 PHE A CA 1
ATOM 949 C C . PHE A 1 123 ? 13.763 16.439 -7.917 1.00 96.44 123 PHE A C 1
ATOM 951 O O . PHE A 1 123 ? 12.664 16.993 -7.844 1.00 96.44 123 PHE A O 1
ATOM 958 N N . SER A 1 124 ? 14.483 16.405 -9.037 1.00 95.81 124 SER A N 1
ATOM 959 C CA . SER A 1 124 ? 14.041 17.071 -10.264 1.00 95.81 124 SER A CA 1
ATOM 960 C C . SER A 1 124 ? 12.900 16.318 -10.956 1.00 95.81 124 SER A C 1
ATOM 962 O O . SER A 1 124 ? 12.133 16.900 -11.723 1.00 95.81 124 SER A O 1
ATOM 964 N N . SER A 1 125 ? 12.755 15.019 -10.666 1.00 97.88 125 SER A N 1
ATOM 965 C CA . SER A 1 125 ? 11.716 14.165 -11.237 1.00 97.88 125 SER A CA 1
ATOM 966 C C . SER A 1 125 ? 11.231 13.085 -10.268 1.00 97.88 125 SER A C 1
ATOM 968 O O . SER A 1 125 ? 11.927 12.667 -9.340 1.00 97.88 125 SER A O 1
ATOM 970 N N . HIS A 1 126 ? 10.032 12.559 -10.534 1.00 97.88 126 HIS A N 1
ATOM 971 C CA . HIS A 1 126 ? 9.499 11.404 -9.809 1.00 97.88 126 HIS A CA 1
ATOM 972 C C . HIS A 1 126 ? 10.351 10.140 -10.019 1.00 97.88 126 HIS A C 1
ATOM 974 O O . HIS A 1 126 ? 10.391 9.283 -9.140 1.00 97.88 126 HIS A O 1
ATOM 980 N N . ALA A 1 127 ? 11.046 10.019 -11.156 1.00 98.12 127 ALA A N 1
ATOM 981 C CA . ALA A 1 127 ? 11.943 8.899 -11.427 1.00 98.12 127 ALA A CA 1
ATOM 982 C C . ALA A 1 127 ? 13.159 8.913 -10.487 1.00 98.12 127 ALA A C 1
ATOM 984 O O . ALA A 1 127 ? 13.456 7.896 -9.863 1.00 98.12 127 ALA A O 1
ATOM 985 N N . GLU A 1 128 ? 13.804 10.072 -10.313 1.00 98.00 128 GLU A N 1
ATOM 986 C CA . GLU A 1 128 ? 14.903 10.244 -9.350 1.00 98.00 128 GLU A CA 1
ATOM 987 C C . GLU A 1 128 ? 14.454 9.963 -7.913 1.00 98.00 128 GLU A C 1
ATOM 989 O O . GLU A 1 128 ? 15.134 9.250 -7.172 1.00 98.00 128 GLU A O 1
ATOM 994 N N . ALA A 1 129 ? 13.270 10.455 -7.536 1.00 97.94 129 ALA A N 1
ATOM 995 C CA . ALA A 1 129 ? 12.694 10.183 -6.224 1.00 97.94 129 ALA A CA 1
ATOM 996 C C . ALA A 1 129 ? 12.447 8.677 -6.001 1.00 97.94 129 ALA A C 1
ATOM 998 O O . ALA A 1 129 ? 12.726 8.163 -4.917 1.00 97.94 129 ALA A O 1
ATOM 999 N N . TRP A 1 130 ? 11.983 7.939 -7.019 1.00 97.69 130 TRP A N 1
ATOM 1000 C CA . TRP A 1 130 ? 11.825 6.481 -6.946 1.00 97.69 130 TRP A CA 1
ATOM 1001 C C . TRP A 1 130 ? 13.159 5.746 -6.812 1.00 97.69 130 TRP A C 1
ATOM 1003 O O . TRP A 1 130 ? 13.257 4.863 -5.963 1.00 97.69 130 TRP A O 1
ATOM 1013 N N . VAL A 1 131 ? 14.190 6.144 -7.563 1.00 96.88 131 VAL A N 1
ATOM 1014 C CA . VAL A 1 131 ? 15.546 5.580 -7.426 1.00 96.88 131 VAL A CA 1
ATOM 1015 C C . VAL A 1 131 ? 16.063 5.766 -6.001 1.00 96.88 131 VAL A C 1
ATOM 1017 O O . VAL A 1 131 ? 16.460 4.799 -5.347 1.00 96.88 131 VAL A O 1
ATOM 1020 N N . ARG A 1 132 ? 15.999 6.997 -5.476 1.00 96.56 132 ARG A N 1
ATOM 1021 C CA . ARG A 1 132 ? 16.467 7.298 -4.119 1.00 96.56 132 ARG A CA 1
ATOM 1022 C C . ARG A 1 132 ? 15.666 6.555 -3.053 1.00 96.56 132 ARG A C 1
ATOM 1024 O O . ARG A 1 132 ? 16.237 6.123 -2.047 1.00 96.56 132 ARG A O 1
ATOM 1031 N N . ARG A 1 133 ? 14.354 6.415 -3.260 1.00 95.44 133 ARG A N 1
ATOM 1032 C CA . ARG A 1 133 ? 13.450 5.674 -2.377 1.00 95.44 133 ARG A CA 1
ATOM 1033 C C . ARG A 1 133 ? 13.836 4.204 -2.286 1.00 95.44 133 ARG A C 1
ATOM 1035 O O . ARG A 1 133 ? 13.922 3.680 -1.183 1.00 95.44 133 ARG A O 1
ATOM 1042 N N . THR A 1 134 ? 14.062 3.542 -3.416 1.00 95.25 134 THR A N 1
ATOM 1043 C CA . THR A 1 134 ? 14.333 2.096 -3.452 1.00 95.25 134 THR A CA 1
ATOM 1044 C C . THR A 1 134 ? 15.727 1.745 -2.949 1.00 95.25 134 THR A C 1
ATOM 1046 O O . THR A 1 134 ? 15.977 0.603 -2.607 1.00 95.25 134 THR A O 1
ATOM 1049 N N . GLN A 1 135 ? 16.626 2.723 -2.859 1.00 94.56 135 GLN A N 1
ATOM 1050 C CA . GLN A 1 135 ? 17.939 2.572 -2.226 1.00 94.56 135 GLN A CA 1
ATOM 1051 C C . GLN A 1 135 ? 17.902 2.769 -0.701 1.00 94.56 135 GLN A C 1
ATOM 1053 O O . GLN A 1 135 ? 18.911 2.570 -0.030 1.00 94.56 135 GLN A O 1
ATOM 1058 N N . ALA A 1 136 ? 16.779 3.223 -0.138 1.00 90.19 136 ALA A N 1
ATOM 1059 C CA . ALA A 1 136 ? 16.685 3.554 1.277 1.00 90.19 136 ALA A CA 1
ATOM 1060 C C . ALA A 1 136 ? 16.352 2.330 2.144 1.00 90.19 136 ALA A C 1
ATOM 1062 O O . ALA A 1 136 ? 15.548 1.480 1.767 1.00 90.19 136 ALA A O 1
ATOM 1063 N N . GLY A 1 137 ? 16.880 2.327 3.370 1.00 85.94 137 GLY A N 1
ATOM 1064 C CA . GLY A 1 137 ? 16.532 1.342 4.394 1.00 85.94 137 GLY A CA 1
ATOM 1065 C C . GLY A 1 137 ? 17.231 -0.007 4.223 1.00 85.94 137 GLY A C 1
ATOM 1066 O O . GLY A 1 137 ? 18.035 -0.208 3.318 1.00 85.94 137 GLY A O 1
ATOM 1067 N N . GLN A 1 138 ? 16.929 -0.931 5.135 1.00 83.69 138 GLN A N 1
ATOM 1068 C CA . GLN A 1 138 ? 17.632 -2.215 5.246 1.00 83.69 138 GLN A CA 1
ATOM 1069 C C . GLN A 1 138 ? 17.389 -3.134 4.039 1.00 83.69 138 GLN A C 1
ATOM 1071 O O . GLN A 1 138 ? 18.291 -3.846 3.617 1.00 83.69 138 GLN A O 1
ATOM 1076 N N . SER A 1 139 ? 16.205 -3.057 3.423 1.00 86.69 139 SER A N 1
ATOM 1077 C CA . SER A 1 139 ? 15.852 -3.825 2.218 1.00 86.69 139 SER A CA 1
ATOM 1078 C C . SER A 1 139 ? 16.233 -3.119 0.906 1.00 86.69 139 SER A C 1
ATOM 1080 O O . SER A 1 139 ? 15.786 -3.536 -0.163 1.00 86.69 139 SER A O 1
ATOM 1082 N N . GLY A 1 140 ? 17.026 -2.040 0.963 1.00 92.31 140 GLY A N 1
ATOM 1083 C CA . GLY A 1 140 ? 17.393 -1.238 -0.209 1.00 92.31 140 GLY A CA 1
ATOM 1084 C C . GLY A 1 140 ? 18.110 -2.045 -1.292 1.00 92.31 140 GLY A C 1
ATOM 1085 O O . GLY A 1 140 ? 17.752 -1.969 -2.464 1.00 92.31 140 GLY A O 1
ATOM 1086 N N . GLU A 1 141 ? 19.070 -2.884 -0.903 1.00 93.62 141 GLU A N 1
ATOM 1087 C CA . GLU A 1 141 ? 19.799 -3.749 -1.838 1.00 93.62 141 GLU A CA 1
ATOM 1088 C C . GLU A 1 141 ? 18.862 -4.716 -2.579 1.00 93.62 141 GLU A C 1
ATOM 1090 O O . GLU A 1 141 ? 18.938 -4.840 -3.802 1.00 93.62 141 GLU A O 1
ATOM 1095 N N . LEU A 1 142 ? 17.920 -5.337 -1.859 1.00 92.00 142 LEU A N 1
ATOM 1096 C CA . LEU A 1 142 ? 16.924 -6.238 -2.442 1.00 92.00 142 LEU A CA 1
ATOM 1097 C C . LEU A 1 142 ? 16.024 -5.504 -3.446 1.00 92.00 142 LEU A C 1
ATOM 1099 O O . LEU A 1 142 ? 15.825 -5.979 -4.565 1.00 92.00 142 LEU A O 1
ATOM 1103 N N . MET A 1 143 ? 15.508 -4.329 -3.069 1.00 94.81 143 MET A N 1
ATOM 1104 C CA . MET A 1 143 ? 14.671 -3.513 -3.952 1.00 94.81 143 MET A CA 1
ATOM 1105 C C . MET A 1 143 ? 15.431 -3.081 -5.213 1.00 94.81 143 MET A C 1
ATOM 1107 O O . MET A 1 143 ? 14.890 -3.158 -6.318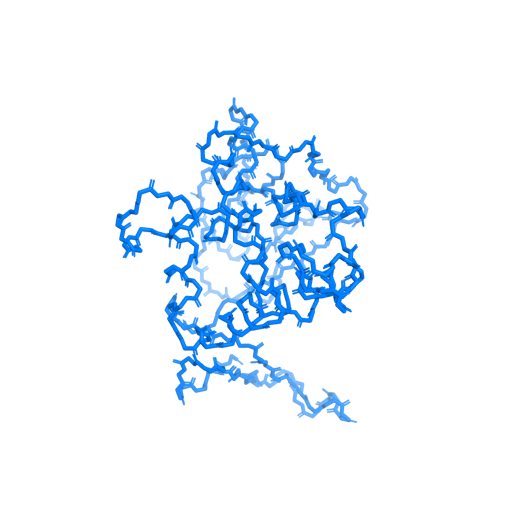 1.00 94.81 143 MET A O 1
ATOM 1111 N N . VAL A 1 144 ? 16.692 -2.662 -5.072 1.00 96.38 144 VAL A N 1
ATOM 1112 C CA . VAL A 1 144 ? 17.555 -2.293 -6.203 1.00 96.38 144 VAL A CA 1
ATOM 1113 C C . VAL A 1 144 ? 17.828 -3.494 -7.104 1.00 96.38 144 VAL A C 1
ATOM 1115 O O . VAL A 1 144 ? 17.768 -3.346 -8.322 1.00 96.38 144 VAL A O 1
ATOM 1118 N N . ASN A 1 145 ? 18.072 -4.683 -6.553 1.00 95.69 145 ASN A N 1
ATOM 1119 C CA . ASN A 1 145 ? 18.282 -5.888 -7.354 1.00 95.69 145 ASN A CA 1
ATOM 1120 C C . ASN A 1 145 ? 17.045 -6.217 -8.207 1.00 95.69 145 ASN A C 1
ATOM 1122 O O . ASN A 1 145 ? 17.170 -6.407 -9.414 1.00 95.69 145 ASN A O 1
ATOM 1126 N N . ILE A 1 146 ? 15.840 -6.176 -7.632 1.00 94.69 146 ILE A N 1
ATOM 1127 C CA . ILE A 1 146 ? 14.606 -6.427 -8.395 1.00 94.69 146 ILE A CA 1
ATOM 1128 C C . ILE A 1 146 ? 14.442 -5.402 -9.527 1.00 94.69 146 ILE A C 1
ATOM 1130 O O . ILE A 1 146 ? 14.217 -5.768 -10.681 1.00 94.69 146 ILE A O 1
ATOM 1134 N N . LEU A 1 147 ? 14.569 -4.107 -9.220 1.00 95.69 147 LEU A N 1
ATOM 1135 C CA . LEU A 1 147 ? 14.295 -3.055 -10.200 1.00 95.69 147 LEU A CA 1
ATOM 1136 C C . LEU A 1 147 ? 15.413 -2.899 -11.229 1.00 95.69 147 LEU A C 1
ATOM 1138 O O . LEU A 1 147 ? 15.137 -2.910 -12.425 1.00 95.69 147 LEU A O 1
ATOM 1142 N N . ALA A 1 148 ? 16.655 -2.730 -10.782 1.00 95.31 148 ALA A N 1
ATOM 1143 C CA . ALA A 1 148 ? 17.806 -2.460 -11.637 1.00 95.31 148 ALA A CA 1
ATOM 1144 C C . ALA A 1 148 ? 18.497 -3.741 -12.119 1.00 95.31 148 ALA A C 1
ATOM 1146 O O . ALA A 1 148 ? 18.885 -3.812 -13.279 1.00 95.31 148 ALA A O 1
ATOM 1147 N N . GLY A 1 149 ? 18.624 -4.758 -11.265 1.00 95.06 149 GLY A N 1
ATOM 1148 C CA . GLY A 1 149 ? 19.302 -6.012 -11.609 1.00 95.06 149 GLY A CA 1
ATOM 1149 C C . GLY A 1 149 ? 18.472 -6.913 -12.526 1.00 95.06 149 GLY A C 1
ATOM 1150 O O . GLY A 1 149 ? 18.935 -7.312 -13.590 1.00 95.06 149 GLY A O 1
ATOM 1151 N N . GLN A 1 150 ? 17.234 -7.221 -12.138 1.00 95.56 150 GLN A N 1
ATOM 1152 C CA . GLN A 1 150 ? 16.379 -8.164 -12.871 1.00 95.56 150 GLN A CA 1
ATOM 1153 C C . GLN A 1 150 ? 15.583 -7.497 -13.997 1.00 95.56 150 GLN A C 1
ATOM 1155 O O . GLN A 1 150 ? 15.326 -8.123 -15.024 1.00 95.56 150 GLN A O 1
ATOM 1160 N N . LEU A 1 151 ? 15.187 -6.235 -13.808 1.00 96.06 151 LEU A N 1
ATOM 1161 C CA . LEU A 1 151 ? 14.314 -5.505 -14.732 1.00 96.06 151 LEU A CA 1
ATOM 1162 C C . LEU A 1 151 ? 14.997 -4.300 -15.402 1.00 96.06 151 LEU A C 1
ATOM 1164 O O . LEU A 1 151 ? 14.319 -3.502 -16.046 1.00 96.06 151 LEU A O 1
ATOM 1168 N N . SER A 1 152 ? 16.323 -4.164 -15.277 1.00 95.62 152 SER A N 1
ATOM 1169 C CA . SER A 1 152 ? 17.141 -3.128 -15.938 1.00 95.62 152 SER A CA 1
ATOM 1170 C C . SER A 1 152 ? 16.664 -1.682 -15.713 1.00 95.62 152 SER A C 1
ATOM 1172 O O . SER A 1 152 ? 16.823 -0.810 -16.564 1.00 95.62 152 SER A O 1
ATOM 1174 N N . GLY A 1 153 ? 16.028 -1.410 -14.574 1.00 96.44 153 GLY A N 1
ATOM 1175 C CA . GLY A 1 153 ? 15.488 -0.100 -14.211 1.00 96.44 153 GLY A CA 1
ATOM 1176 C C . GLY A 1 153 ? 14.191 0.271 -14.936 1.00 96.44 153 GLY A C 1
ATOM 1177 O O . GLY A 1 153 ? 13.565 1.275 -14.591 1.00 96.44 153 GLY A O 1
ATOM 1178 N N . ALA A 1 154 ? 13.720 -0.549 -15.879 1.00 96.69 154 ALA A N 1
ATOM 1179 C CA . ALA A 1 154 ? 12.516 -0.281 -16.656 1.00 96.69 154 ALA A CA 1
ATOM 1180 C C . ALA A 1 154 ? 11.257 0.019 -15.815 1.00 96.69 154 ALA A C 1
ATOM 1182 O O . ALA A 1 154 ? 10.460 0.848 -16.261 1.00 96.69 154 ALA A O 1
ATOM 1183 N N . PRO A 1 155 ? 11.029 -0.562 -14.613 1.00 96.88 155 PRO A N 1
ATOM 1184 C CA . PRO A 1 155 ? 9.842 -0.235 -13.818 1.00 96.88 155 PRO A CA 1
ATOM 1185 C C . PRO A 1 155 ? 9.808 1.204 -13.291 1.00 96.88 155 PRO A C 1
ATOM 1187 O O . PRO A 1 155 ? 8.724 1.719 -13.017 1.00 96.88 155 PRO A O 1
ATOM 1190 N N . ILE A 1 156 ? 10.961 1.875 -13.164 1.00 97.56 156 ILE A N 1
ATOM 1191 C CA . ILE A 1 156 ? 11.067 3.201 -12.531 1.00 97.56 156 ILE A CA 1
ATOM 1192 C C . ILE A 1 156 ? 10.181 4.224 -13.247 1.00 97.56 156 ILE A C 1
ATOM 1194 O O . ILE A 1 156 ? 9.463 4.972 -12.586 1.00 97.56 156 ILE A O 1
ATOM 1198 N N . LYS A 1 157 ? 10.153 4.225 -14.588 1.00 96.81 157 LYS A N 1
ATOM 1199 C CA . LYS A 1 157 ? 9.308 5.157 -15.358 1.00 96.81 157 LYS A CA 1
ATOM 1200 C C . LYS A 1 157 ? 7.811 4.934 -15.119 1.00 96.81 157 LYS A C 1
ATOM 1202 O O . LYS A 1 157 ? 7.051 5.895 -15.075 1.00 96.81 157 LYS A O 1
ATOM 1207 N N . TYR A 1 158 ? 7.391 3.683 -14.919 1.00 97.56 158 TYR A N 1
ATOM 1208 C CA . TYR A 1 158 ? 5.992 3.336 -14.660 1.00 97.56 158 TYR A CA 1
ATOM 1209 C C . TYR A 1 158 ? 5.566 3.749 -13.254 1.00 97.56 158 TYR A C 1
ATOM 1211 O O . TYR A 1 158 ? 4.487 4.312 -13.076 1.00 97.56 158 TYR A O 1
ATOM 1219 N N . PHE A 1 159 ? 6.429 3.523 -12.264 1.00 97.69 159 PHE A N 1
ATOM 1220 C CA . PHE A 1 159 ? 6.204 3.996 -10.904 1.00 97.69 159 PHE A CA 1
ATOM 1221 C C . PHE A 1 159 ? 6.199 5.523 -10.810 1.00 97.69 159 PHE A C 1
ATOM 1223 O O . PHE A 1 159 ? 5.339 6.090 -10.136 1.00 97.69 159 PHE A O 1
ATOM 1230 N N . ALA A 1 160 ? 7.110 6.191 -11.520 1.00 98.19 160 ALA A N 1
ATOM 1231 C CA . ALA A 1 160 ? 7.162 7.643 -11.597 1.00 98.19 160 ALA A CA 1
ATOM 1232 C C . ALA A 1 160 ? 5.880 8.226 -12.205 1.00 98.19 160 ALA A C 1
ATOM 1234 O O . ALA A 1 160 ? 5.252 9.064 -11.563 1.00 98.19 160 ALA A O 1
ATOM 1235 N N . ASP A 1 161 ? 5.450 7.730 -13.373 1.00 98.56 161 ASP A N 1
ATOM 1236 C CA . ASP A 1 161 ? 4.181 8.114 -14.015 1.00 98.56 161 ASP A CA 1
ATOM 1237 C C . ASP A 1 161 ? 2.985 7.879 -13.084 1.00 98.56 161 ASP A C 1
ATOM 1239 O O . ASP A 1 161 ? 2.116 8.738 -12.961 1.00 98.56 161 ASP A O 1
ATOM 1243 N N . TRP A 1 162 ? 2.934 6.736 -12.396 1.00 98.38 162 TRP A N 1
ATOM 1244 C CA . TRP A 1 162 ? 1.846 6.423 -11.473 1.00 98.38 162 TRP A CA 1
ATOM 1245 C C . TRP A 1 162 ? 1.786 7.387 -10.285 1.00 98.38 162 TRP A C 1
ATOM 1247 O O . TRP A 1 162 ? 0.733 7.969 -10.028 1.00 98.38 162 TRP A O 1
ATOM 1257 N N . THR A 1 163 ? 2.901 7.603 -9.584 1.00 98.19 163 THR A N 1
ATOM 1258 C CA . THR A 1 163 ? 2.957 8.539 -8.451 1.00 98.19 163 THR A CA 1
ATOM 1259 C C . THR A 1 163 ? 2.688 9.976 -8.893 1.00 98.19 163 THR A C 1
ATOM 1261 O O . THR A 1 163 ? 1.972 10.697 -8.202 1.00 98.19 163 THR A O 1
ATOM 1264 N N . GLU A 1 164 ? 3.195 10.386 -10.057 1.00 98.38 164 GLU A N 1
ATOM 1265 C CA . GLU A 1 164 ? 2.964 11.726 -10.596 1.00 98.38 164 GLU A CA 1
ATOM 1266 C C . GLU A 1 164 ? 1.488 11.949 -10.949 1.00 98.38 164 GLU A C 1
ATOM 1268 O O . GLU A 1 164 ? 0.922 12.990 -10.611 1.00 98.38 164 GLU A O 1
ATOM 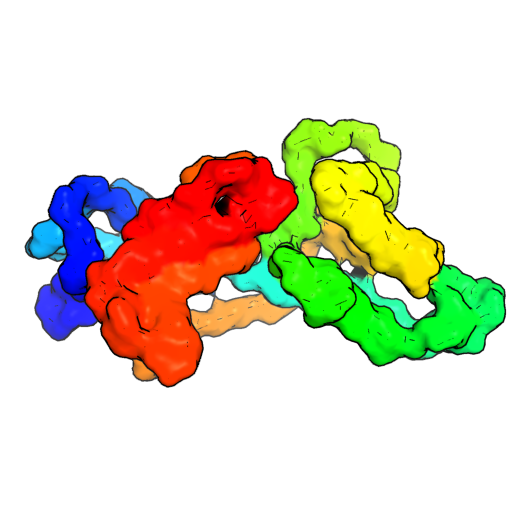1273 N N . ARG A 1 165 ? 0.825 10.973 -11.584 1.00 98.44 165 ARG A N 1
ATOM 1274 C CA . ARG A 1 165 ? -0.615 11.067 -11.865 1.00 98.44 165 ARG A CA 1
ATOM 1275 C C . ARG A 1 165 ? -1.444 11.137 -10.585 1.00 98.44 165 ARG A C 1
ATOM 1277 O O . ARG A 1 165 ? -2.353 11.961 -10.503 1.00 98.44 165 ARG A O 1
ATOM 1284 N N . VAL A 1 166 ? -1.096 10.345 -9.567 1.00 98.00 166 VAL A N 1
ATOM 1285 C CA . VAL A 1 166 ? -1.728 10.421 -8.239 1.00 98.00 166 VAL A CA 1
ATOM 1286 C C . VAL A 1 166 ? -1.530 11.811 -7.620 1.00 98.00 166 VAL A C 1
ATOM 1288 O O . VAL A 1 166 ? -2.487 12.387 -7.107 1.00 98.00 166 VAL A O 1
ATOM 1291 N N . ALA A 1 167 ? -0.329 12.391 -7.714 1.00 96.94 167 ALA A N 1
ATOM 1292 C CA . ALA A 1 167 ? -0.048 13.742 -7.220 1.00 96.94 167 ALA A CA 1
ATOM 1293 C C . ALA A 1 167 ? -0.840 14.831 -7.971 1.00 96.94 167 ALA A C 1
ATOM 1295 O O . ALA A 1 167 ? -1.255 15.817 -7.366 1.00 96.94 167 ALA A O 1
ATOM 1296 N N . LYS A 1 168 ? -1.107 14.630 -9.268 1.00 98.00 168 LYS A N 1
ATOM 1297 C CA . LYS A 1 168 ? -1.970 15.494 -10.097 1.00 98.00 168 LYS A CA 1
ATOM 1298 C C . LYS A 1 168 ? -3.472 15.274 -9.863 1.00 98.00 168 LYS A C 1
ATOM 1300 O O . LYS A 1 168 ? -4.285 15.943 -10.495 1.00 98.00 168 LYS A O 1
ATOM 1305 N N . GLY A 1 169 ? -3.849 14.368 -8.958 1.00 97.56 169 GLY A N 1
ATOM 1306 C CA . GLY A 1 169 ? -5.236 14.132 -8.559 1.00 97.56 169 GLY A CA 1
ATOM 1307 C C . GLY A 1 169 ? -5.958 13.032 -9.337 1.00 97.56 169 GLY A C 1
ATOM 1308 O O . GLY A 1 169 ? -7.180 12.939 -9.236 1.00 97.56 169 GLY A O 1
ATOM 1309 N N . GLU A 1 170 ? -5.252 12.189 -10.099 1.00 98.06 170 GLU A N 1
ATOM 1310 C CA . GLU A 1 170 ? -5.879 11.009 -10.699 1.00 98.06 170 GLU A CA 1
ATOM 1311 C C . GLU A 1 170 ? -6.356 10.042 -9.602 1.00 98.06 170 GLU A C 1
ATOM 1313 O O . GLU A 1 170 ? -5.629 9.742 -8.652 1.00 98.06 170 GLU A O 1
ATOM 1318 N N . LEU A 1 171 ? -7.583 9.538 -9.746 1.00 97.56 171 LEU A N 1
ATOM 1319 C CA . LEU A 1 171 ? -8.227 8.632 -8.795 1.00 97.56 171 LEU A CA 1
ATOM 1320 C C . LEU A 1 171 ? -8.448 7.240 -9.411 1.00 97.56 171 LEU A C 1
ATOM 1322 O O . LEU A 1 171 ? -8.569 7.119 -10.636 1.00 97.56 171 LEU A O 1
ATOM 1326 N N . PRO A 1 172 ? -8.579 6.181 -8.588 1.00 96.88 172 PRO A N 1
ATOM 1327 C CA . PRO A 1 172 ? -9.007 4.875 -9.071 1.00 96.88 172 PRO A CA 1
ATOM 1328 C C . PRO A 1 172 ? -10.357 4.963 -9.788 1.00 96.88 172 PRO A C 1
ATOM 1330 O O . PRO A 1 172 ? -11.322 5.509 -9.252 1.00 96.88 172 PRO A O 1
ATOM 1333 N N . LYS A 1 173 ? -10.442 4.379 -10.989 1.00 92.56 173 LYS A N 1
ATOM 1334 C CA . LYS A 1 173 ? -11.667 4.402 -11.812 1.00 92.56 173 LYS A CA 1
ATOM 1335 C C . LYS A 1 173 ? -12.817 3.607 -11.190 1.00 92.56 173 LYS A C 1
ATOM 1337 O O . LYS A 1 173 ? -13.982 3.922 -11.415 1.00 92.56 173 LYS A O 1
ATOM 1342 N N . THR A 1 174 ? -12.490 2.576 -10.416 1.00 92.31 174 THR A N 1
ATOM 1343 C CA . THR A 1 174 ? -13.468 1.717 -9.746 1.00 92.31 174 THR A CA 1
ATOM 1344 C C . THR A 1 174 ? -13.624 2.151 -8.298 1.00 92.31 174 THR A C 1
ATOM 1346 O O . THR A 1 174 ? -12.636 2.362 -7.596 1.00 92.31 174 THR A O 1
ATOM 1349 N N . LYS A 1 175 ? -14.869 2.245 -7.829 1.00 92.25 175 LYS A N 1
ATOM 1350 C CA . LYS A 1 175 ? -15.179 2.529 -6.427 1.00 92.25 175 LYS A CA 1
ATOM 1351 C C . LYS A 1 175 ? -15.441 1.212 -5.691 1.00 92.25 175 LYS A C 1
ATOM 1353 O O . LYS A 1 175 ? -16.2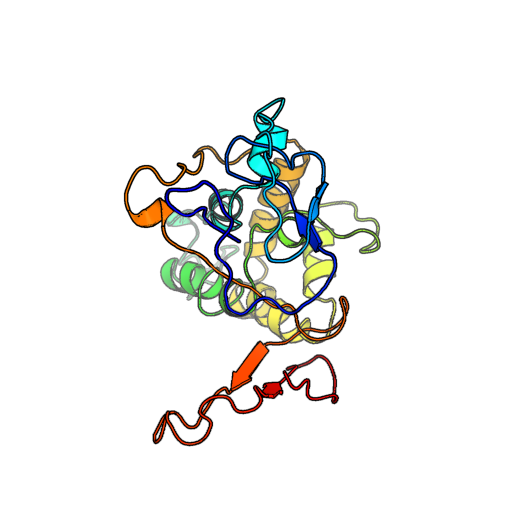26 0.407 -6.193 1.00 92.25 175 LYS A O 1
ATOM 1358 N N . PRO A 1 176 ? -14.823 0.974 -4.524 1.00 92.25 176 PRO A N 1
ATOM 1359 C CA . PRO A 1 176 ? -15.115 -0.211 -3.736 1.00 92.25 176 PRO A CA 1
ATOM 1360 C C . PRO A 1 176 ? -16.562 -0.182 -3.235 1.00 92.25 176 PRO A C 1
ATOM 1362 O O . PRO A 1 176 ? -17.046 0.823 -2.710 1.00 92.25 176 PRO A O 1
ATOM 1365 N N . THR A 1 177 ? -17.256 -1.305 -3.393 1.00 89.56 177 THR A N 1
ATOM 1366 C CA . THR A 1 177 ? -18.627 -1.482 -2.911 1.00 89.56 177 THR A CA 1
ATOM 1367 C C . THR A 1 177 ? -18.631 -1.773 -1.417 1.00 89.56 177 THR A C 1
ATOM 1369 O O . THR A 1 177 ? -17.783 -2.507 -0.908 1.00 89.56 177 THR A O 1
ATOM 1372 N N . ARG A 1 178 ? -19.611 -1.221 -0.696 1.00 87.62 178 ARG A N 1
ATOM 1373 C CA . ARG A 1 178 ? -19.824 -1.592 0.707 1.00 87.62 178 ARG A CA 1
ATOM 1374 C C . ARG A 1 178 ? -20.508 -2.963 0.798 1.00 87.62 178 ARG A C 1
ATOM 1376 O O . ARG A 1 178 ? -21.403 -3.206 -0.013 1.00 87.62 178 ARG A O 1
ATOM 1383 N N . PRO A 1 179 ? -20.158 -3.783 1.803 1.00 85.50 179 PRO A N 1
ATOM 1384 C CA . PRO A 1 179 ? -20.951 -4.928 2.262 1.00 85.50 179 PRO A CA 1
ATOM 1385 C C . PRO A 1 179 ? -22.473 -4.668 2.238 1.00 85.50 179 PRO A C 1
ATOM 1387 O O . PRO A 1 179 ? -22.916 -3.660 2.791 1.00 85.50 179 PRO A O 1
ATOM 1390 N N . GLN A 1 180 ? -23.267 -5.542 1.609 1.00 85.94 180 GLN A N 1
ATOM 1391 C CA . GLN A 1 180 ? -24.737 -5.447 1.504 1.00 85.94 180 GLN A CA 1
ATOM 1392 C C . GLN A 1 180 ? -25.479 -6.586 2.230 1.00 85.94 180 GLN A C 1
ATOM 1394 O O . GLN A 1 180 ? -26.592 -6.376 2.711 1.00 85.94 180 GLN A O 1
ATOM 1399 N N . GLY A 1 181 ? -24.883 -7.773 2.334 1.00 88.25 181 GLY A N 1
ATOM 1400 C CA . GLY A 1 181 ? -25.488 -8.984 2.891 1.00 88.25 181 GLY A CA 1
ATOM 1401 C C . GLY A 1 181 ? -24.869 -9.446 4.213 1.00 88.25 181 GLY A C 1
ATOM 1402 O O . GLY A 1 181 ? -24.602 -8.635 5.108 1.00 88.25 181 GLY A O 1
ATOM 1403 N N . VAL A 1 182 ? -24.681 -10.766 4.334 1.00 85.38 182 VAL A N 1
ATOM 1404 C CA . VAL A 1 182 ? -24.128 -11.461 5.514 1.00 85.38 182 VAL A CA 1
ATOM 1405 C C . VAL A 1 182 ? -22.701 -11.032 5.846 1.00 85.38 182 VAL A C 1
ATOM 1407 O O . VAL A 1 182 ? -22.283 -11.094 6.997 1.00 85.38 182 VAL A O 1
ATOM 1410 N N . GLU A 1 183 ? -21.966 -10.521 4.862 1.00 82.38 183 GLU A N 1
ATOM 1411 C CA . GLU A 1 183 ? -20.627 -9.965 5.030 1.00 82.38 183 GLU A CA 1
ATOM 1412 C C . GLU A 1 183 ? -20.587 -8.767 6.001 1.00 82.38 183 GLU A C 1
ATOM 1414 O O . GLU A 1 183 ? -19.530 -8.449 6.542 1.00 82.38 183 GLU A O 1
ATOM 1419 N N . ARG A 1 184 ? -21.734 -8.123 6.275 1.00 81.69 184 ARG A N 1
ATOM 1420 C CA . ARG A 1 184 ? -21.854 -7.057 7.285 1.00 81.69 184 ARG A CA 1
ATOM 1421 C C . ARG A 1 184 ? -21.687 -7.566 8.718 1.00 81.69 184 ARG A C 1
ATOM 1423 O O . ARG A 1 184 ? -21.472 -6.751 9.607 1.00 81.69 184 ARG A O 1
ATOM 1430 N N . ASN A 1 185 ? -21.751 -8.882 8.929 1.00 80.00 185 ASN A N 1
ATOM 1431 C CA . ASN A 1 185 ? -21.628 -9.514 10.243 1.00 80.00 185 ASN A CA 1
ATOM 1432 C C . ASN A 1 185 ? -20.177 -9.886 10.592 1.00 80.00 185 ASN A C 1
ATOM 1434 O O . ASN A 1 185 ? -19.924 -10.438 11.660 1.00 80.00 185 ASN A O 1
ATOM 1438 N N . VAL A 1 186 ? -19.213 -9.617 9.705 1.00 79.88 186 VAL A N 1
ATOM 1439 C CA . VAL A 1 186 ? -17.805 -9.926 9.969 1.00 79.88 186 VAL A CA 1
ATOM 1440 C C . VAL A 1 186 ? -17.190 -8.839 10.848 1.00 79.88 186 VAL A C 1
ATOM 1442 O O . VAL A 1 186 ? -17.075 -7.678 10.454 1.00 79.88 186 VAL A O 1
ATOM 1445 N N . VAL A 1 187 ? -16.744 -9.243 12.036 1.00 77.69 187 VAL A N 1
ATOM 1446 C CA . VAL A 1 187 ? -15.992 -8.407 12.975 1.00 77.69 187 VAL A CA 1
ATOM 1447 C C . VAL A 1 187 ? -14.525 -8.798 12.908 1.00 77.69 187 VAL A C 1
ATOM 1449 O O . VAL A 1 187 ? -14.178 -9.948 13.156 1.00 77.69 187 VAL A O 1
ATOM 1452 N N . VAL A 1 188 ? -13.659 -7.833 12.604 1.00 78.25 188 VAL A N 1
ATOM 1453 C CA . VAL A 1 188 ? -12.205 -8.021 12.660 1.00 78.25 188 VAL A CA 1
ATOM 1454 C C . VAL A 1 188 ? -11.632 -7.130 13.751 1.00 78.25 188 VAL A C 1
ATOM 1456 O O . VAL A 1 188 ? -11.753 -5.900 13.691 1.00 78.25 188 VAL A O 1
ATOM 1459 N N . THR A 1 189 ? -10.980 -7.743 14.733 1.00 76.12 189 THR A N 1
ATOM 1460 C CA . THR A 1 189 ? -10.162 -7.044 15.725 1.00 76.12 189 THR A CA 1
ATOM 1461 C C . THR A 1 189 ? -8.709 -7.150 15.295 1.00 76.12 189 THR A C 1
ATOM 1463 O O . THR A 1 189 ? -8.181 -8.244 15.135 1.00 76.12 189 THR A O 1
ATOM 1466 N N . THR A 1 190 ? -8.078 -6.003 15.069 1.00 79.06 190 THR A N 1
ATOM 1467 C CA . THR A 1 190 ? -6.669 -5.910 14.686 1.00 79.06 190 THR A CA 1
ATOM 1468 C C . THR A 1 190 ? -5.900 -5.258 15.818 1.00 79.06 190 THR A C 1
ATOM 1470 O O . THR A 1 190 ? -6.296 -4.185 16.282 1.00 79.06 190 THR A O 1
ATOM 1473 N N . TRP A 1 191 ? -4.800 -5.880 16.215 1.00 77.31 191 TRP A N 1
ATOM 1474 C CA . TRP A 1 191 ? -3.836 -5.323 17.152 1.00 77.31 191 TRP A CA 1
ATOM 1475 C C . TRP A 1 191 ? -2.580 -4.958 16.373 1.00 77.31 191 TRP A C 1
ATOM 1477 O O . TRP A 1 191 ? -2.151 -5.725 15.513 1.00 77.31 191 TRP A O 1
ATOM 1487 N N . ASP A 1 192 ? -2.043 -3.775 16.645 1.00 77.81 192 ASP A N 1
ATOM 1488 C CA . ASP A 1 192 ? -0.720 -3.394 16.161 1.00 77.81 192 ASP A CA 1
ATOM 1489 C C . ASP A 1 192 ? 0.309 -3.690 17.254 1.00 77.81 192 ASP A C 1
ATOM 1491 O O . ASP A 1 192 ? -0.024 -3.693 18.444 1.00 77.81 192 ASP A O 1
ATOM 1495 N N . TRP A 1 193 ? 1.543 -3.975 16.854 1.00 77.06 193 TRP A N 1
ATOM 1496 C CA . TRP A 1 193 ? 2.545 -4.578 17.724 1.00 77.06 193 TRP A CA 1
ATOM 1497 C C . TRP A 1 193 ? 3.917 -3.957 17.452 1.00 77.06 193 TRP A C 1
ATOM 1499 O O . TRP A 1 193 ? 4.382 -3.925 16.316 1.00 77.06 193 TRP A O 1
ATOM 1509 N N . GLY A 1 194 ? 4.579 -3.467 18.502 1.00 79.38 194 GLY A N 1
ATOM 1510 C CA . GLY A 1 194 ? 5.859 -2.762 18.392 1.00 79.38 194 GLY A CA 1
ATOM 1511 C C . GLY A 1 194 ? 5.720 -1.235 18.393 1.00 79.38 194 GLY A C 1
ATOM 1512 O O . GLY A 1 194 ? 4.826 -0.679 19.028 1.00 79.38 194 GLY A O 1
ATOM 1513 N N . ASP A 1 195 ? 6.658 -0.553 17.733 1.00 81.12 195 ASP A N 1
ATOM 1514 C CA . ASP A 1 195 ? 6.717 0.911 17.612 1.00 81.12 195 ASP A CA 1
ATOM 1515 C C . ASP A 1 195 ? 6.484 1.338 16.151 1.00 81.12 195 ASP A C 1
ATOM 1517 O O . ASP A 1 195 ? 6.864 0.598 15.245 1.00 81.12 195 ASP A O 1
ATOM 1521 N N . PRO A 1 196 ? 5.950 2.549 15.895 1.00 81.00 196 PRO A N 1
ATOM 1522 C CA . PRO A 1 196 ? 5.743 3.077 14.543 1.00 81.00 196 PRO A CA 1
ATOM 1523 C C . PRO A 1 196 ? 6.952 3.071 13.590 1.00 81.00 196 PRO A C 1
ATOM 1525 O O . PRO A 1 196 ? 6.765 3.280 12.391 1.00 81.00 196 PRO A O 1
ATOM 1528 N N . LYS A 1 197 ? 8.189 2.906 14.080 1.00 79.44 197 LYS A N 1
ATOM 1529 C CA . LYS A 1 197 ? 9.409 2.818 13.258 1.00 79.44 197 LYS A CA 1
ATOM 1530 C C . LYS A 1 197 ? 9.902 1.384 13.079 1.00 79.44 197 LYS A C 1
ATOM 1532 O O . LYS A 1 197 ? 10.926 1.186 12.420 1.00 79.44 197 LYS A O 1
ATOM 1537 N N . LYS A 1 198 ? 9.226 0.403 13.677 1.00 79.44 198 LYS A N 1
ATOM 1538 C CA . LYS A 1 198 ? 9.558 -1.014 13.574 1.00 79.44 198 LYS A CA 1
ATOM 1539 C C . LYS A 1 198 ? 8.584 -1.747 12.665 1.00 79.44 198 LYS A C 1
ATOM 1541 O O . LYS A 1 198 ? 7.434 -1.361 12.496 1.00 79.44 198 LYS A O 1
ATOM 1546 N N . TYR A 1 199 ? 9.097 -2.801 12.055 1.00 78.00 199 TYR A N 1
ATOM 1547 C CA . TYR A 1 199 ? 8.384 -3.695 11.167 1.00 78.00 199 TYR A CA 1
ATOM 1548 C C . TYR A 1 199 ? 8.324 -5.080 11.808 1.00 78.00 199 TYR A C 1
ATOM 1550 O O . TYR A 1 199 ? 9.320 -5.553 12.356 1.00 78.00 199 TYR A O 1
ATOM 1558 N N . LEU A 1 200 ? 7.148 -5.700 11.740 1.00 77.94 200 LEU A N 1
ATOM 1559 C CA . LEU A 1 200 ? 6.897 -7.068 12.161 1.00 77.94 200 LEU A CA 1
ATOM 1560 C C . LEU A 1 200 ? 6.485 -7.877 10.927 1.00 77.94 200 LEU A C 1
ATOM 1562 O O . LEU A 1 200 ? 5.458 -7.568 10.321 1.00 77.94 200 LEU A O 1
ATOM 1566 N N . HIS A 1 201 ? 7.287 -8.875 10.555 1.00 77.12 201 HIS A N 1
ATOM 1567 C CA . HIS A 1 201 ? 7.009 -9.730 9.395 1.00 77.12 201 HIS A CA 1
ATOM 1568 C C . HIS A 1 201 ? 6.194 -10.955 9.805 1.00 77.12 201 HIS A C 1
ATOM 1570 O O . HIS A 1 201 ? 5.134 -11.225 9.245 1.00 77.12 201 HIS A O 1
ATOM 1576 N N . ASP A 1 202 ? 6.675 -11.662 10.829 1.00 82.62 202 ASP A N 1
ATOM 1577 C CA . ASP A 1 202 ? 6.138 -12.956 11.223 1.00 82.62 202 ASP A CA 1
ATOM 1578 C C . ASP A 1 202 ? 5.620 -12.946 12.654 1.00 82.62 202 ASP A C 1
ATOM 1580 O O . ASP A 1 202 ? 6.066 -12.189 13.520 1.00 82.62 202 ASP A O 1
ATOM 1584 N N . LEU A 1 203 ? 4.685 -13.854 12.906 1.00 87.38 203 LEU A N 1
ATOM 1585 C CA . LEU A 1 203 ? 4.257 -14.218 14.242 1.00 87.38 203 LEU A CA 1
ATOM 1586 C C . LEU A 1 203 ? 3.920 -15.701 14.293 1.00 87.38 203 LEU A C 1
ATOM 1588 O O . LEU A 1 203 ? 3.497 -16.300 13.300 1.00 87.38 203 LEU A O 1
ATOM 1592 N N . ILE A 1 204 ? 4.065 -16.285 15.474 1.00 88.19 204 ILE A N 1
ATOM 1593 C CA . ILE A 1 204 ? 3.637 -17.649 15.746 1.00 88.19 204 ILE A CA 1
ATOM 1594 C C . ILE A 1 204 ? 2.690 -17.654 16.942 1.00 88.19 204 ILE A C 1
ATOM 1596 O O . ILE A 1 204 ? 2.970 -17.072 17.990 1.00 88.19 204 ILE A O 1
ATOM 1600 N N . ALA A 1 205 ? 1.538 -18.294 16.747 1.00 90.75 205 ALA A N 1
ATOM 1601 C CA . ALA A 1 205 ? 0.499 -18.420 17.764 1.00 90.75 205 ALA A CA 1
ATOM 1602 C C . ALA A 1 205 ? 0.486 -19.794 18.434 1.00 90.75 205 ALA A C 1
ATOM 1604 O O . ALA A 1 205 ? 0.017 -19.913 19.553 1.00 90.75 205 ALA A O 1
ATOM 1605 N N . SER A 1 206 ? 0.942 -20.841 17.748 1.00 93.50 206 SER A N 1
ATOM 1606 C CA . SER A 1 206 ? 0.992 -22.219 18.243 1.00 93.50 206 SER A CA 1
ATOM 1607 C C . SER A 1 206 ? 1.818 -23.068 17.269 1.00 93.50 206 SER A C 1
ATOM 1609 O O . SER A 1 206 ? 2.107 -22.620 16.153 1.00 93.50 206 SER A O 1
ATOM 1611 N N . ASP A 1 207 ? 2.188 -24.291 17.649 1.00 90.81 207 ASP A N 1
ATOM 1612 C CA . ASP A 1 207 ? 2.803 -25.239 16.714 1.00 90.81 207 ASP A CA 1
ATOM 1613 C C . ASP A 1 207 ? 1.767 -25.652 15.655 1.00 90.81 207 ASP A C 1
ATOM 1615 O O . ASP A 1 207 ? 0.655 -26.060 15.974 1.00 90.81 207 ASP A O 1
ATOM 1619 N N . ARG A 1 208 ? 2.113 -25.582 14.365 1.00 90.75 208 ARG A N 1
ATOM 1620 C CA . ARG A 1 208 ? 1.194 -25.990 13.285 1.00 90.75 208 ARG A CA 1
ATOM 1621 C C . ARG A 1 208 ? 0.861 -27.488 13.313 1.00 90.75 208 ARG A C 1
ATOM 1623 O O . ARG A 1 208 ? -0.140 -27.889 12.729 1.00 90.75 208 ARG A O 1
ATOM 1630 N N . ARG A 1 209 ? 1.705 -28.309 13.944 1.00 96.00 209 ARG A N 1
ATOM 1631 C CA . ARG A 1 209 ? 1.539 -29.767 14.083 1.00 96.00 209 ARG A CA 1
ATOM 1632 C C . ARG A 1 209 ? 0.709 -30.143 15.309 1.00 96.00 209 ARG A C 1
ATOM 1634 O O . ARG A 1 209 ? 0.088 -31.199 15.303 1.00 96.00 209 ARG A O 1
ATOM 1641 N N . ASP A 1 210 ? 0.683 -29.273 16.316 1.00 95.25 210 ASP A N 1
ATOM 1642 C CA . ASP A 1 210 ? -0.195 -29.361 17.484 1.00 95.25 210 ASP A CA 1
ATOM 1643 C C . ASP A 1 210 ? -0.772 -27.970 17.795 1.00 95.25 210 ASP A C 1
ATOM 1645 O O . ASP A 1 210 ? -0.261 -27.253 18.659 1.00 95.25 210 ASP A O 1
ATOM 1649 N N . PRO A 1 211 ? -1.845 -27.560 17.090 1.00 92.25 211 PRO A N 1
ATOM 1650 C CA . PRO A 1 211 ? -2.404 -26.220 17.239 1.00 92.25 211 PRO A CA 1
ATOM 1651 C C . PRO A 1 211 ? -2.910 -25.911 18.653 1.00 92.25 211 PRO A C 1
ATOM 1653 O O . PRO A 1 211 ? -3.056 -24.738 18.998 1.00 92.25 211 PRO A O 1
ATOM 1656 N N . THR A 1 212 ? -3.167 -26.930 19.479 1.00 94.00 212 THR A N 1
ATOM 1657 C CA . THR A 1 212 ? -3.736 -26.758 20.823 1.00 94.00 212 THR A CA 1
ATOM 1658 C C . THR A 1 212 ? -2.704 -26.481 21.911 1.00 94.00 212 THR A C 1
ATOM 1660 O O . THR A 1 212 ? -3.083 -26.000 22.978 1.00 94.00 212 THR A O 1
ATOM 1663 N N . VAL A 1 213 ? -1.411 -26.706 21.644 1.00 95.25 213 VAL A N 1
ATOM 1664 C CA . VAL A 1 213 ? -0.344 -26.605 22.656 1.00 95.25 213 VAL A CA 1
ATOM 1665 C C . VAL A 1 213 ? -0.216 -25.213 23.289 1.00 95.25 213 VAL A C 1
ATOM 1667 O O . VAL A 1 213 ? 0.196 -25.099 24.439 1.00 95.25 213 VAL A O 1
ATOM 1670 N N . ASN A 1 214 ? -0.602 -24.157 22.566 1.00 93.88 214 ASN A N 1
ATOM 1671 C CA . ASN A 1 214 ? -0.573 -22.771 23.042 1.00 93.88 214 ASN A CA 1
ATOM 1672 C C . ASN A 1 214 ? -1.976 -22.140 23.110 1.00 93.88 214 ASN A C 1
ATOM 1674 O O . ASN A 1 214 ? -2.150 -20.949 22.847 1.00 93.88 214 ASN A O 1
ATOM 1678 N N . ALA A 1 215 ? -3.010 -22.932 23.415 1.00 90.94 215 ALA A N 1
ATOM 1679 C CA . ALA A 1 215 ? -4.363 -22.407 23.586 1.00 90.94 215 ALA A CA 1
ATOM 1680 C C . ALA A 1 215 ? -4.389 -21.292 24.650 1.00 90.94 215 ALA A C 1
ATOM 1682 O O . ALA A 1 215 ? -3.990 -21.512 25.791 1.00 90.94 215 ALA A O 1
ATOM 1683 N N . TYR A 1 216 ? -4.868 -20.103 24.263 1.00 86.44 216 TYR A N 1
ATOM 1684 C CA . TYR A 1 216 ? -4.893 -18.886 25.096 1.00 86.44 216 TYR A CA 1
ATOM 1685 C C . TYR A 1 216 ? -3.518 -18.427 25.616 1.00 86.44 216 TYR A C 1
ATOM 1687 O O . TYR A 1 216 ? -3.451 -17.620 26.543 1.00 86.44 216 TYR A O 1
ATOM 1695 N N . GLY A 1 217 ? -2.432 -18.953 25.051 1.00 89.81 217 GLY A N 1
ATOM 1696 C CA . GLY A 1 217 ? -1.075 -18.582 25.413 1.00 89.81 217 GLY A CA 1
ATOM 1697 C C . GLY A 1 217 ? -0.578 -17.343 24.665 1.00 89.81 217 GLY A C 1
ATOM 1698 O O . GLY A 1 217 ? -1.282 -16.800 23.808 1.00 89.81 217 GLY A O 1
ATOM 1699 N N . PRO A 1 218 ? 0.646 -16.896 24.985 1.00 89.19 218 PRO A N 1
ATOM 1700 C CA . PRO A 1 218 ? 1.235 -15.714 24.378 1.00 89.19 218 PRO A CA 1
ATOM 1701 C C . PRO A 1 218 ? 1.449 -15.892 22.877 1.00 89.19 218 PRO A C 1
ATOM 1703 O O . PRO A 1 218 ? 1.835 -16.969 22.414 1.00 89.19 218 PRO A O 1
ATOM 1706 N N . LEU A 1 219 ? 1.268 -14.815 22.120 1.00 89.12 219 LEU A N 1
ATOM 1707 C CA . LEU A 1 219 ? 1.712 -14.747 20.732 1.00 89.12 219 LEU A CA 1
ATOM 1708 C C . LEU A 1 219 ? 3.140 -14.212 20.700 1.00 89.12 219 LEU A C 1
ATOM 1710 O O . LEU A 1 219 ? 3.458 -13.270 21.420 1.00 89.12 219 LEU A O 1
ATOM 1714 N N . PHE A 1 220 ? 3.988 -14.754 19.827 1.00 88.25 220 PHE A N 1
ATOM 1715 C CA . PHE A 1 220 ? 5.369 -14.288 19.670 1.00 88.25 220 PHE A CA 1
ATOM 1716 C C . PHE A 1 220 ? 5.570 -13.697 18.280 1.00 88.25 220 PHE A C 1
ATOM 1718 O O . PHE A 1 220 ? 5.304 -14.368 17.282 1.00 88.25 220 PHE A O 1
ATOM 1725 N N . GLY A 1 221 ? 6.032 -12.449 18.214 1.00 89.19 221 GLY A N 1
ATOM 1726 C CA . GLY A 1 221 ? 6.363 -11.776 16.962 1.00 89.19 221 GLY A CA 1
ATOM 1727 C C . GLY A 1 221 ? 7.857 -11.834 16.649 1.00 89.19 221 GLY A C 1
ATOM 1728 O O . GLY A 1 221 ? 8.694 -11.731 17.546 1.00 89.19 221 GLY A O 1
ATOM 1729 N N . GLN A 1 222 ? 8.195 -11.947 15.365 1.00 85.94 222 GLN A N 1
ATOM 1730 C CA . GLN A 1 222 ? 9.548 -11.786 14.841 1.00 85.94 222 GLN A CA 1
ATOM 1731 C C . GLN A 1 222 ? 9.642 -10.502 13.986 1.00 85.94 222 GLN A C 1
ATOM 1733 O O . GLN A 1 222 ? 9.130 -10.448 12.860 1.00 85.94 222 GLN A O 1
ATOM 1738 N N . PRO A 1 223 ? 10.316 -9.455 14.490 1.00 81.56 223 PRO A N 1
ATOM 1739 C CA . PRO A 1 223 ? 10.571 -8.234 13.742 1.00 81.56 223 PRO A CA 1
ATOM 1740 C C . PRO A 1 223 ? 11.768 -8.402 12.798 1.00 81.56 223 PRO A C 1
ATOM 1742 O O . PRO A 1 223 ? 12.893 -7.995 13.093 1.00 81.56 223 PRO A O 1
ATOM 1745 N N . GLU A 1 224 ? 11.519 -9.034 11.650 1.00 77.31 224 GLU A N 1
ATOM 1746 C CA . GLU A 1 224 ? 12.502 -9.218 10.581 1.00 77.31 224 GLU A CA 1
ATOM 1747 C C . GLU A 1 224 ? 13.091 -7.870 10.125 1.00 77.31 224 GLU A C 1
ATOM 1749 O O . GLU A 1 224 ? 12.358 -6.906 9.901 1.00 77.31 224 GLU A O 1
ATOM 1754 N N . TYR A 1 225 ? 14.423 -7.783 10.013 1.00 74.38 225 TYR A N 1
ATOM 1755 C CA . TYR A 1 225 ? 15.133 -6.579 9.547 1.00 74.38 225 TYR A CA 1
ATOM 1756 C C . TYR A 1 225 ? 14.706 -5.280 10.259 1.00 74.38 225 TYR A C 1
ATOM 1758 O O . TYR A 1 225 ? 14.599 -4.213 9.644 1.00 74.38 225 TYR A O 1
ATOM 1766 N N . SER A 1 226 ? 14.390 -5.350 11.560 1.00 80.00 226 SER A N 1
ATOM 1767 C CA . SER A 1 226 ? 13.861 -4.177 12.260 1.00 80.00 226 SER A CA 1
ATOM 1768 C C . SER A 1 226 ? 14.382 -3.963 13.676 1.00 80.00 226 SER A C 1
ATOM 1770 O O . SER A 1 226 ? 14.803 -2.845 14.013 1.00 80.00 226 SER A O 1
ATOM 1772 N N .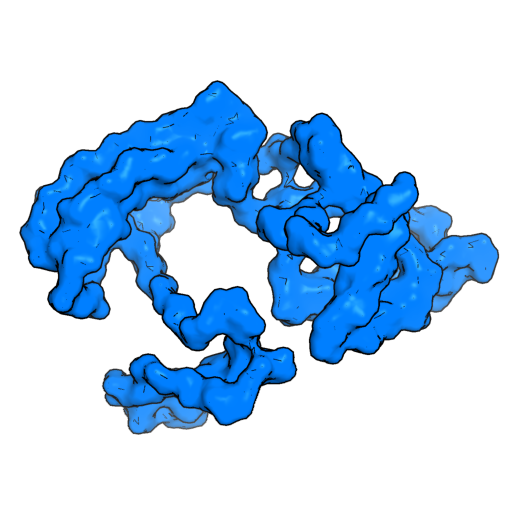 THR A 1 227 ? 14.353 -4.986 14.531 1.00 82.94 227 THR A N 1
ATOM 1773 C CA . THR A 1 227 ? 14.848 -4.886 15.911 1.00 82.94 227 THR A CA 1
ATOM 1774 C C . THR A 1 227 ? 15.109 -6.259 16.521 1.00 82.94 227 THR A C 1
ATOM 1776 O O . THR A 1 227 ? 14.462 -7.224 16.145 1.00 82.94 227 THR A O 1
ATOM 1779 N N . ASP A 1 228 ? 15.977 -6.321 17.532 1.00 85.75 228 ASP A N 1
ATOM 1780 C CA . ASP A 1 228 ? 16.234 -7.553 18.302 1.00 85.75 228 ASP A CA 1
ATOM 1781 C C . ASP A 1 228 ? 15.240 -7.768 19.463 1.00 85.75 228 ASP A C 1
ATOM 1783 O O . ASP A 1 228 ? 15.354 -8.717 20.236 1.00 85.75 228 ASP A O 1
ATOM 1787 N N . VAL A 1 229 ? 14.259 -6.873 19.624 1.00 85.31 229 VAL A N 1
ATOM 1788 C CA . VAL A 1 229 ? 13.226 -6.980 20.663 1.00 85.31 229 VAL A CA 1
ATOM 1789 C C . VAL A 1 229 ? 12.090 -7.827 20.110 1.00 85.31 229 VAL A C 1
ATOM 1791 O O . VAL A 1 229 ? 11.396 -7.378 19.204 1.00 85.31 229 VAL A O 1
ATOM 1794 N N . LEU A 1 230 ? 11.882 -9.020 20.665 1.00 85.38 230 LEU A N 1
ATOM 1795 C CA . LEU A 1 230 ? 10.771 -9.902 20.298 1.00 85.38 230 LEU A CA 1
ATOM 1796 C C . LEU A 1 230 ? 9.493 -9.479 21.047 1.00 85.38 230 LEU A C 1
ATOM 1798 O O . LEU A 1 230 ? 9.442 -9.637 22.271 1.00 85.38 230 LEU A O 1
ATOM 1802 N N . PRO A 1 231 ? 8.472 -8.915 20.369 1.00 85.81 231 PRO A N 1
ATOM 1803 C CA . PRO A 1 231 ? 7.222 -8.551 21.022 1.00 85.81 231 PRO A CA 1
ATOM 1804 C C . PRO A 1 231 ? 6.397 -9.795 21.384 1.00 85.81 231 PRO A C 1
ATOM 1806 O O . PRO A 1 231 ? 6.385 -10.788 20.653 1.00 85.81 231 PRO A O 1
ATOM 1809 N N . ILE A 1 232 ? 5.699 -9.709 22.520 1.00 87.19 232 ILE A N 1
ATOM 1810 C CA . ILE A 1 232 ? 4.818 -10.751 23.066 1.00 87.19 232 ILE A CA 1
ATOM 1811 C C . ILE A 1 232 ? 3.452 -10.113 23.395 1.00 87.19 232 ILE A C 1
ATOM 1813 O O . ILE A 1 232 ? 3.419 -8.965 23.848 1.00 87.19 232 ILE A O 1
ATOM 1817 N N . LEU A 1 233 ? 2.346 -10.810 23.107 1.00 81.12 233 LEU A N 1
ATOM 1818 C CA . LEU A 1 233 ? 0.949 -10.381 23.280 1.00 81.12 233 LEU A CA 1
ATOM 1819 C C . LEU A 1 233 ? 0.222 -11.438 24.090 1.00 81.12 233 LEU A C 1
ATOM 1821 O O . LEU A 1 233 ? 0.411 -12.629 23.752 1.00 81.12 233 LEU A O 1
#

Secondary structure (DSSP, 8-state):
--EE-TTS-EE-TT--SS-EEE----TTEEPPPPEEE-TT----PPPEE-SSHHHHHTTS-HHHHHTTSPPPPGGGSS-TTSSS-TT--HHHHHHHHTTTTHHHHS-SSSHHHHSPPTTS---SSHHHHHHHHHTSSTTHHHHHIIIIIITTTTHHHHHHHHHHHHHTT---SSPPPP--SGGGG--------S-TT----EEESS-SSSTTTTTT---EEE-TTT-S---B-